Protein AF-A0A8T6GAG7-F1 (afdb_monomer)

Secondary structure (DSSP, 8-state):
-----EEEEEEEEEEEEEEEETTTTEEEEEESSSS-EEEE--HHHHHHHHHHHHHHGGG--EEEEEEEEEETTEEEEEEEEEEEEEPPTT-HHHHHHHHTT--TTTTS-TTGGGTSSS-S-PPPPHHHHHHHHHHHHHHS-TTSPPPEEEE-TTS-EEEEEEETTEEEEEEEETTTTEEEEEEEETTT--EEEEEEETT-HHHHHHHHHHHHHHHH---

Nearest PDB structures (foldseek):
  7xdq-assembly1_A  TM=5.798E-01  e=4.963E-01  Marinobacter adhaerens
  6s9u-assembly1_A  TM=2.787E-01  e=8.630E-02  Ilumatobacter coccineus YM16-304
  3ipv-assembly1_C  TM=5.717E-01  e=3.026E+00  Spatholobus parviflorus
  4d69-assembly3_J  TM=5.919E-01  e=4.551E+00  Glycine max
  4xxa-assembly1_A-2  TM=2.360E-01  e=1.503E+00  Vatairea macrocarpa

Structure (mmCIF, N/CA/C/O backbone):
data_AF-A0A8T6GAG7-F1
#
_entry.id   AF-A0A8T6GAG7-F1
#
loop_
_atom_site.group_PDB
_atom_site.id
_atom_site.type_symbol
_atom_site.label_atom_id
_atom_site.label_alt_id
_atom_site.label_comp_id
_atom_site.label_asym_id
_atom_site.label_entity_id
_atom_site.label_seq_id
_atom_site.pdbx_PDB_ins_code
_atom_site.Cartn_x
_atom_site.Cartn_y
_atom_site.Cartn_z
_atom_site.occupancy
_atom_site.B_iso_or_equiv
_atom_site.auth_seq_id
_atom_site.auth_comp_id
_atom_site.auth_asym_id
_atom_site.auth_atom_id
_atom_site.pdbx_PDB_model_num
ATOM 1 N N . MET A 1 1 ? -29.643 23.446 18.499 1.00 45.22 1 MET A N 1
ATOM 2 C CA . MET A 1 1 ? -28.450 22.583 18.630 1.00 45.22 1 MET A CA 1
ATOM 3 C C . MET A 1 1 ? -28.544 21.508 17.561 1.00 45.22 1 MET A C 1
ATOM 5 O O . MET A 1 1 ? -29.484 20.727 17.613 1.00 45.22 1 MET A O 1
ATOM 9 N N . ALA A 1 2 ? -27.674 21.523 16.550 1.00 47.75 2 ALA A N 1
ATOM 10 C CA . ALA A 1 2 ? -27.651 20.465 15.540 1.00 47.75 2 ALA A CA 1
ATOM 11 C C . ALA A 1 2 ? -27.032 19.204 16.160 1.00 47.75 2 ALA A C 1
ATOM 13 O O . ALA A 1 2 ? -25.972 19.281 16.779 1.00 47.75 2 ALA A O 1
ATOM 14 N N . ALA A 1 3 ? -27.709 18.062 16.050 1.00 54.81 3 ALA A N 1
ATOM 15 C CA . ALA A 1 3 ? -27.181 16.793 16.526 1.00 54.81 3 ALA A CA 1
ATOM 16 C C . ALA A 1 3 ? -25.976 16.392 15.666 1.00 54.81 3 ALA A C 1
ATOM 18 O O . ALA A 1 3 ? -26.103 16.190 14.457 1.00 54.81 3 ALA A O 1
ATOM 19 N N . THR A 1 4 ? -24.803 16.272 16.284 1.00 68.44 4 THR A N 1
ATOM 20 C CA . THR A 1 4 ? -23.609 15.766 15.610 1.00 68.44 4 THR A CA 1
ATOM 21 C C . THR A 1 4 ? -23.848 14.314 15.198 1.00 68.44 4 THR A C 1
ATOM 23 O O . THR A 1 4 ? -23.902 13.419 16.043 1.00 68.44 4 THR A O 1
ATOM 26 N N . THR A 1 5 ? -24.047 14.084 13.901 1.00 87.50 5 THR A N 1
ATOM 27 C CA . THR A 1 5 ? -24.414 12.766 13.375 1.00 87.50 5 THR A CA 1
ATOM 28 C C . THR A 1 5 ? -23.174 11.890 13.268 1.00 87.50 5 THR A C 1
ATOM 30 O O . THR A 1 5 ? -22.205 12.247 12.599 1.00 87.50 5 THR A O 1
ATOM 33 N N . ARG A 1 6 ? -23.209 10.731 13.930 1.00 93.88 6 ARG A N 1
ATOM 34 C CA . ARG A 1 6 ? -22.200 9.683 13.764 1.00 93.88 6 ARG A CA 1
ATOM 35 C C . ARG A 1 6 ? -22.601 8.752 12.631 1.00 93.88 6 ARG A C 1
ATOM 37 O O . ARG A 1 6 ? -23.769 8.382 12.526 1.00 93.88 6 ARG A O 1
ATOM 44 N N . THR A 1 7 ? -21.633 8.329 11.828 1.00 95.12 7 THR A N 1
ATOM 45 C CA . THR A 1 7 ? -21.851 7.346 10.755 1.00 95.12 7 THR A CA 1
ATOM 46 C C . THR A 1 7 ? -21.034 6.084 11.005 1.00 95.12 7 THR A C 1
ATOM 48 O O . THR A 1 7 ? -19.989 6.135 11.647 1.00 95.12 7 THR A O 1
ATOM 51 N N . LYS A 1 8 ? -21.530 4.934 10.536 1.00 96.25 8 LYS A N 1
ATOM 52 C CA . LYS A 1 8 ? -20.849 3.638 10.656 1.00 96.25 8 LYS A CA 1
ATOM 53 C C . LYS A 1 8 ? -20.425 3.172 9.273 1.00 96.25 8 LYS A C 1
ATOM 55 O O . LYS A 1 8 ? -21.267 3.114 8.378 1.00 96.25 8 LYS A O 1
ATOM 60 N N . LYS A 1 9 ? -19.145 2.850 9.096 1.00 96.06 9 LYS A N 1
ATOM 61 C CA . LYS A 1 9 ? -18.582 2.420 7.807 1.00 96.06 9 LYS A CA 1
ATOM 62 C C . LYS A 1 9 ? -17.597 1.275 8.014 1.00 96.06 9 LYS A C 1
ATOM 64 O O . LYS A 1 9 ? -16.970 1.182 9.068 1.00 96.06 9 LYS A O 1
ATOM 69 N N . ARG A 1 10 ? -17.466 0.405 7.009 1.00 95.75 10 ARG A N 1
ATOM 70 C CA . ARG A 1 10 ? -16.385 -0.587 6.984 1.00 95.75 10 ARG A CA 1
ATOM 71 C C . ARG A 1 10 ? -15.051 0.129 6.799 1.00 95.75 10 ARG A C 1
ATOM 73 O O . ARG A 1 10 ? -14.974 1.063 6.007 1.00 95.75 10 ARG A O 1
ATOM 80 N N . VAL A 1 11 ? -14.032 -0.317 7.520 1.00 94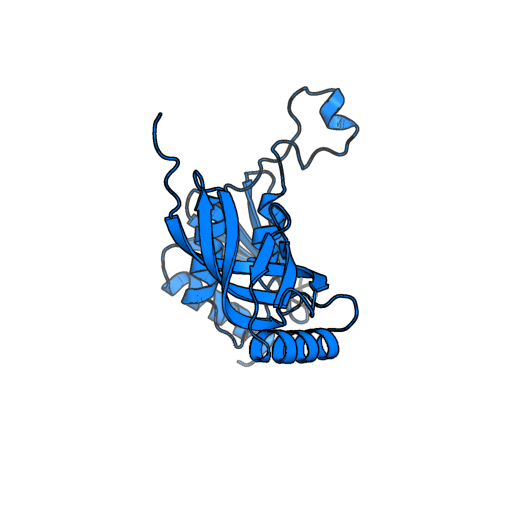.81 11 VAL A N 1
ATOM 81 C CA . VAL A 1 11 ? -12.687 0.257 7.474 1.00 94.81 11 VAL A CA 1
ATOM 82 C C . VAL A 1 11 ? -11.638 -0.844 7.583 1.00 94.81 11 VAL A C 1
ATOM 84 O O . VAL A 1 11 ? -11.852 -1.863 8.247 1.00 94.81 11 VAL A O 1
ATOM 87 N N . ASN A 1 12 ? -10.513 -0.615 6.915 1.00 94.81 12 ASN A N 1
ATOM 88 C CA . ASN A 1 12 ? -9.307 -1.422 6.993 1.00 94.81 12 ASN A CA 1
ATOM 89 C C . ASN A 1 12 ? -8.209 -0.531 7.576 1.00 94.81 12 ASN A C 1
ATOM 91 O O . ASN A 1 12 ? -7.844 0.455 6.943 1.00 94.81 12 ASN A O 1
ATOM 95 N N . LEU A 1 13 ? -7.707 -0.857 8.764 1.00 95.62 13 LEU A N 1
ATOM 96 C CA . LEU A 1 13 ? -6.617 -0.121 9.399 1.00 95.62 13 LEU A CA 1
ATOM 97 C C . LEU A 1 13 ? -5.351 -0.964 9.397 1.00 95.62 13 LEU A C 1
ATOM 99 O O . LEU A 1 13 ? -5.383 -2.132 9.784 1.00 95.62 13 LEU A O 1
ATOM 103 N N . ARG A 1 14 ? -4.241 -0.356 8.987 1.00 96.56 14 ARG A N 1
ATOM 104 C CA . ARG A 1 14 ? -2.908 -0.955 9.048 1.00 96.56 14 ARG A CA 1
ATOM 105 C C . ARG A 1 14 ? -2.095 -0.218 10.089 1.00 96.56 14 ARG A C 1
ATOM 107 O O . ARG A 1 14 ? -2.071 1.008 10.063 1.00 96.56 14 ARG A O 1
ATOM 114 N N . GLY A 1 15 ? -1.453 -0.938 10.998 1.00 96.00 15 GLY A N 1
ATOM 115 C CA . GLY A 1 15 ? -0.780 -0.295 12.122 1.00 96.00 15 GLY A CA 1
ATOM 116 C C . GLY A 1 15 ? -0.134 -1.258 13.100 1.00 96.00 15 GLY A C 1
ATOM 117 O O . GLY A 1 15 ? -0.099 -2.467 12.871 1.00 96.00 15 GLY A O 1
ATOM 118 N N . SER A 1 16 ? 0.364 -0.705 14.198 1.00 96.00 16 SER A N 1
ATOM 119 C CA . SER A 1 16 ? 0.890 -1.452 15.341 1.00 96.00 16 SER A CA 1
ATOM 120 C C . SER A 1 16 ? -0.021 -1.280 16.550 1.00 96.00 16 SER A C 1
ATOM 122 O O . SER A 1 16 ? -0.710 -0.270 16.691 1.00 96.00 16 SER A O 1
ATOM 124 N N . VAL A 1 17 ? -0.033 -2.273 17.435 1.00 95.75 17 VAL A N 1
ATOM 125 C CA . VAL A 1 17 ? -0.744 -2.160 18.712 1.00 95.75 17 VAL A CA 1
ATOM 126 C C . VAL A 1 17 ? 0.164 -1.479 19.723 1.00 95.75 17 VAL A C 1
ATOM 128 O O . VAL A 1 17 ? 1.278 -1.942 19.954 1.00 95.75 17 VAL A O 1
ATOM 131 N N . SER A 1 18 ? -0.312 -0.383 20.305 1.00 93.69 18 SER A N 1
ATOM 132 C CA . SER A 1 18 ? 0.398 0.394 21.327 1.00 93.69 18 SER A CA 1
ATOM 133 C C . SER A 1 18 ? 0.023 -0.044 22.745 1.00 93.69 18 SER A C 1
ATOM 135 O O . SER A 1 18 ? 0.876 -0.061 23.629 1.00 93.69 18 SER A O 1
ATOM 137 N N . GLU A 1 19 ? -1.230 -0.459 22.963 1.00 94.75 19 GLU A N 1
ATOM 138 C CA . GLU A 1 19 ? -1.736 -0.870 24.277 1.00 94.75 19 GLU A CA 1
ATOM 139 C C . GLU A 1 19 ? -2.850 -1.925 24.166 1.00 94.75 19 GLU A C 1
ATOM 141 O O . GLU A 1 19 ? -3.675 -1.878 23.255 1.00 94.75 19 GLU A O 1
ATOM 146 N N . ILE A 1 20 ? -2.919 -2.861 25.124 1.00 94.88 20 ILE A N 1
ATOM 147 C CA . ILE A 1 20 ? -4.026 -3.822 25.271 1.00 94.88 20 ILE A CA 1
ATOM 148 C C . ILE A 1 20 ? -4.621 -3.704 26.677 1.00 94.88 20 ILE A C 1
ATOM 150 O O . ILE A 1 20 ? -3.959 -4.024 27.664 1.00 94.88 20 ILE A O 1
ATOM 154 N N . ASP A 1 21 ? -5.907 -3.360 26.762 1.00 93.25 21 ASP A N 1
ATOM 155 C CA . ASP A 1 21 ? -6.681 -3.350 28.004 1.00 93.25 21 ASP A CA 1
ATOM 156 C C . ASP A 1 21 ? -7.649 -4.543 28.040 1.00 93.25 21 ASP A C 1
ATOM 158 O O . ASP A 1 21 ? -8.748 -4.536 27.472 1.00 93.25 21 ASP A O 1
ATOM 162 N N . LYS A 1 22 ? -7.238 -5.594 28.757 1.00 87.19 22 LYS A N 1
ATOM 163 C CA . LYS A 1 22 ? -8.045 -6.808 28.944 1.00 87.19 22 LYS A CA 1
ATOM 164 C C . LYS A 1 22 ? -9.290 -6.566 29.799 1.00 87.19 22 LYS A C 1
ATOM 166 O O . LYS A 1 22 ? -10.281 -7.266 29.608 1.00 87.19 22 LYS A O 1
ATOM 171 N N . ASN A 1 23 ? -9.258 -5.598 30.716 1.00 88.56 23 ASN A N 1
ATOM 172 C CA . ASN A 1 23 ? -10.390 -5.305 31.596 1.00 88.56 23 ASN A CA 1
ATOM 173 C C . ASN A 1 23 ? -11.488 -4.578 30.820 1.00 88.56 23 ASN A C 1
ATOM 175 O O . ASN A 1 23 ? -12.658 -4.942 30.914 1.00 88.56 23 ASN A O 1
ATOM 179 N N . ALA A 1 24 ? -11.104 -3.598 30.001 1.00 88.81 24 ALA A N 1
ATOM 180 C CA . ALA A 1 24 ? -12.034 -2.881 29.139 1.00 88.81 24 ALA A CA 1
ATOM 181 C C . ALA A 1 24 ? -12.377 -3.627 27.838 1.00 88.81 24 ALA A C 1
ATOM 183 O O . ALA A 1 24 ? -13.188 -3.130 27.058 1.00 88.81 24 ALA A O 1
ATOM 184 N N . SER A 1 25 ? -11.789 -4.809 27.601 1.00 92.19 25 SER A N 1
ATOM 185 C CA . SER A 1 25 ? -11.957 -5.586 26.365 1.00 92.19 25 SER A CA 1
ATOM 186 C C . SER A 1 25 ? -11.683 -4.734 25.117 1.00 92.19 25 SER A C 1
ATOM 188 O O . SER A 1 25 ? -12.493 -4.634 24.194 1.00 92.19 25 SER A O 1
ATOM 190 N N . SER A 1 26 ? -10.539 -4.050 25.117 1.00 95.62 26 SER A N 1
ATOM 191 C CA . SER A 1 26 ? -10.141 -3.154 24.032 1.00 95.62 26 SER A CA 1
ATOM 192 C C . SER A 1 26 ? -8.631 -3.108 23.849 1.00 95.62 26 SER A C 1
ATOM 194 O O . SER A 1 26 ? -7.876 -3.479 24.742 1.00 95.62 26 SER A O 1
ATOM 196 N N . PHE A 1 27 ? -8.186 -2.613 22.703 1.00 96.88 27 PHE A N 1
ATOM 197 C CA . PHE A 1 27 ? -6.783 -2.286 22.458 1.00 96.88 27 PHE A CA 1
ATOM 198 C C . PHE A 1 27 ? -6.674 -0.966 21.693 1.00 96.88 27 PHE A C 1
ATOM 200 O O . PHE A 1 27 ? -7.650 -0.519 21.087 1.00 96.88 27 PHE A O 1
ATOM 207 N N . GLN A 1 28 ? -5.502 -0.347 21.748 1.00 97.06 28 GLN A N 1
ATOM 208 C CA . GLN A 1 28 ? -5.160 0.834 20.969 1.00 97.06 28 GLN A CA 1
ATOM 209 C C . GLN A 1 28 ? -4.368 0.407 19.739 1.00 97.06 28 GLN A C 1
ATOM 211 O O . GLN A 1 28 ? -3.400 -0.353 19.834 1.00 97.06 28 GLN A O 1
ATOM 216 N N . LEU A 1 29 ? -4.816 0.861 18.574 1.00 96.44 29 LEU A N 1
ATOM 217 C CA . LEU A 1 29 ? -4.118 0.673 17.314 1.00 96.44 29 LEU A CA 1
ATOM 218 C C . LEU A 1 29 ? -3.563 2.025 16.890 1.00 96.44 29 LEU A C 1
ATOM 220 O O . LEU A 1 29 ? -4.344 2.945 16.672 1.00 96.44 29 LEU A O 1
ATOM 224 N N . GLN A 1 30 ? -2.249 2.119 16.716 1.00 96.75 30 GLN A N 1
ATOM 225 C CA . GLN A 1 30 ? -1.607 3.242 16.048 1.00 96.75 30 GLN A CA 1
ATOM 226 C C . GLN A 1 30 ? -1.570 2.939 14.545 1.00 96.75 30 GLN A C 1
ATOM 228 O O . GLN A 1 30 ? -0.782 2.080 14.123 1.00 96.75 30 GLN A O 1
ATOM 233 N N . PRO A 1 31 ? -2.413 3.581 13.714 1.00 95.25 31 PRO A N 1
ATOM 234 C CA . PRO A 1 31 ? -2.365 3.382 12.277 1.00 95.25 31 PRO A CA 1
ATOM 235 C C . PRO A 1 31 ? -1.054 3.923 11.699 1.00 95.25 31 PRO A C 1
ATOM 237 O O . PRO A 1 31 ? -0.416 4.803 12.279 1.00 95.25 31 PRO A O 1
ATOM 240 N N . ILE A 1 32 ? -0.673 3.424 10.522 1.00 94.88 32 ILE A N 1
ATOM 241 C CA . ILE A 1 32 ? 0.473 3.933 9.750 1.00 94.88 32 ILE A CA 1
ATOM 242 C C . ILE A 1 32 ? 0.271 5.411 9.378 1.00 94.88 32 ILE A C 1
ATOM 244 O O . ILE A 1 32 ? 1.234 6.175 9.318 1.00 94.88 32 ILE A O 1
ATOM 248 N N . HIS A 1 33 ? -0.980 5.810 9.148 1.00 92.31 33 HIS A N 1
ATOM 249 C CA . HIS A 1 33 ? -1.381 7.189 8.913 1.00 92.31 33 HIS A CA 1
ATOM 250 C C . HIS A 1 33 ? -2.656 7.517 9.688 1.00 92.31 33 HIS A C 1
ATOM 252 O O . HIS A 1 33 ? -3.637 6.772 9.622 1.00 92.31 33 HIS A O 1
ATOM 258 N N . GLY A 1 34 ? -2.637 8.658 10.371 1.00 90.31 34 GLY A N 1
ATOM 259 C CA . GLY A 1 34 ? -3.729 9.140 11.209 1.00 90.31 34 GLY A CA 1
ATOM 260 C C . GLY A 1 34 ? -3.498 8.907 12.701 1.00 90.31 34 GLY A C 1
ATOM 261 O O . GLY A 1 34 ? -2.463 8.390 13.130 1.00 90.31 34 GLY A O 1
ATOM 262 N N . ASP A 1 35 ? -4.484 9.332 13.482 1.00 92.31 35 ASP A N 1
ATOM 263 C CA . ASP A 1 35 ? -4.434 9.288 14.939 1.00 92.31 35 ASP A CA 1
ATOM 264 C C . ASP A 1 35 ? -4.635 7.872 15.488 1.00 92.31 35 ASP A C 1
ATOM 266 O O . ASP A 1 35 ? -5.193 6.995 14.824 1.00 92.31 35 ASP A O 1
ATOM 270 N N . GLU A 1 36 ? -4.186 7.656 16.725 1.00 95.94 36 GLU A N 1
ATOM 271 C CA . GLU A 1 36 ? -4.423 6.414 17.458 1.00 95.94 36 GLU A CA 1
ATOM 272 C C . GLU A 1 36 ? -5.927 6.141 17.608 1.00 95.94 36 GLU A C 1
ATOM 274 O O . GLU A 1 36 ? -6.717 7.019 17.964 1.00 95.94 36 GLU A O 1
ATOM 279 N N . VAL A 1 37 ? -6.326 4.896 17.345 1.00 95.94 37 VAL A N 1
ATOM 280 C CA . VAL A 1 37 ? -7.727 4.479 17.336 1.00 95.94 37 VAL A CA 1
ATOM 281 C C . VAL A 1 37 ? -7.962 3.415 18.393 1.00 95.94 37 VAL A C 1
ATOM 283 O O . VAL A 1 37 ? -7.365 2.334 18.366 1.00 95.94 37 VAL A O 1
ATOM 286 N N . ARG A 1 38 ? -8.948 3.666 19.257 1.00 96.81 38 ARG A N 1
ATOM 287 C CA . ARG A 1 38 ? -9.451 2.647 20.177 1.00 96.81 38 ARG A CA 1
ATOM 288 C C . ARG A 1 38 ? -10.245 1.588 19.425 1.00 96.81 38 ARG A C 1
ATOM 290 O O . ARG A 1 38 ? -11.194 1.894 18.701 1.00 96.81 38 ARG A O 1
ATOM 297 N N . VAL A 1 39 ? -9.923 0.325 19.671 1.00 97.00 39 VAL A N 1
ATOM 298 C CA . VAL A 1 39 ? -10.601 -0.830 19.085 1.00 97.00 39 VAL A CA 1
ATOM 299 C C . VAL A 1 39 ? -11.329 -1.605 20.177 1.00 97.00 39 VAL A C 1
ATOM 301 O O . VAL A 1 39 ? -10.710 -2.144 21.095 1.00 97.00 39 VAL A O 1
ATOM 304 N N . SER A 1 40 ? -12.657 -1.673 20.079 1.00 94.38 40 SER A N 1
ATOM 305 C CA . SER A 1 40 ? -13.464 -2.560 20.925 1.00 94.38 40 SER A CA 1
ATOM 306 C C . SER A 1 40 ? -13.306 -4.000 20.441 1.00 94.38 40 SER A C 1
ATOM 308 O O . SER A 1 40 ? -13.507 -4.281 19.258 1.00 94.38 40 SER A O 1
ATOM 310 N N . ALA A 1 41 ? -12.951 -4.916 21.341 1.00 92.88 41 ALA A N 1
ATOM 311 C CA . ALA A 1 41 ? -12.572 -6.277 20.986 1.00 92.88 41 ALA A CA 1
ATOM 312 C C . ALA A 1 41 ? -13.275 -7.301 21.879 1.00 92.88 41 ALA A C 1
ATOM 314 O O . ALA A 1 41 ? -13.267 -7.206 23.101 1.00 92.88 41 ALA A O 1
ATOM 315 N N . SER A 1 42 ? -13.863 -8.333 21.274 1.00 93.12 42 SER A N 1
ATOM 316 C CA . SER A 1 42 ? -14.321 -9.489 22.044 1.00 93.12 42 SER A CA 1
ATOM 317 C C . SER A 1 42 ? -13.121 -10.280 22.576 1.00 93.12 42 SER A C 1
ATOM 319 O O . SER A 1 42 ? -12.003 -10.150 22.075 1.00 93.12 42 SER A O 1
ATOM 321 N N . LYS A 1 43 ? -13.353 -11.172 23.545 1.00 91.50 43 LYS A N 1
ATOM 322 C CA . LYS A 1 43 ? -12.306 -12.081 24.030 1.00 91.50 43 LYS A CA 1
ATOM 323 C C . LYS A 1 43 ? -11.637 -12.860 22.888 1.00 91.50 43 LYS A C 1
ATOM 325 O O . LYS A 1 43 ? -10.418 -12.917 22.841 1.00 91.50 43 LYS A O 1
ATOM 330 N N . GLY A 1 44 ? -12.420 -13.380 21.939 1.00 93.56 44 GLY A N 1
ATOM 331 C CA . GLY A 1 44 ? -11.877 -14.105 20.785 1.00 93.56 44 GLY A CA 1
ATOM 332 C C . GLY A 1 44 ? -10.995 -13.232 19.886 1.00 93.56 44 GLY A C 1
ATOM 333 O O . GLY A 1 44 ? -9.970 -13.696 19.403 1.00 93.56 44 GLY A O 1
ATOM 334 N N . VAL A 1 45 ? -11.342 -11.952 19.719 1.00 95.31 45 VAL A N 1
ATOM 335 C CA . VAL A 1 45 ? -10.507 -10.988 18.983 1.00 95.31 45 VAL A CA 1
ATOM 336 C C . VAL A 1 45 ? -9.202 -10.704 19.729 1.00 95.31 45 VAL A C 1
ATOM 338 O O . VAL A 1 45 ? -8.153 -10.621 19.100 1.00 95.31 45 VAL A O 1
ATOM 341 N N . LEU A 1 46 ? -9.238 -10.582 21.059 1.00 95.00 46 LEU A N 1
ATOM 342 C CA . LEU A 1 46 ? -8.025 -10.402 21.863 1.00 95.00 46 LEU A CA 1
ATOM 343 C C . LEU A 1 46 ? -7.128 -11.647 21.845 1.00 95.00 46 LEU A C 1
ATOM 345 O O . LEU A 1 46 ? -5.906 -11.515 21.807 1.00 95.00 46 LEU A O 1
ATOM 349 N N . ASP A 1 47 ? -7.707 -12.845 21.868 1.00 94.81 47 ASP A N 1
ATOM 350 C CA . ASP A 1 47 ? -6.954 -14.098 21.763 1.00 94.81 47 ASP A CA 1
ATOM 351 C C . ASP A 1 47 ? -6.243 -14.187 20.400 1.00 94.81 47 ASP A C 1
ATOM 353 O O . ASP A 1 47 ? -5.043 -14.466 20.341 1.00 94.81 47 ASP A O 1
ATOM 357 N N . GLU A 1 48 ? -6.949 -13.844 19.320 1.00 95.62 48 GLU A N 1
ATOM 358 C CA . GLU A 1 48 ? -6.389 -13.770 17.969 1.00 95.62 48 GLU A CA 1
ATOM 359 C C . GLU A 1 48 ? -5.302 -12.694 17.843 1.00 95.62 48 GLU A C 1
ATOM 361 O O . GLU A 1 48 ? -4.233 -12.952 17.289 1.00 95.62 48 GLU A O 1
ATOM 366 N N . LEU A 1 49 ? -5.522 -11.510 18.421 1.00 95.88 49 LEU A N 1
ATOM 367 C CA . LEU A 1 49 ? -4.523 -10.445 18.465 1.00 95.88 49 LEU A CA 1
ATOM 368 C C . LEU A 1 49 ? -3.229 -10.921 19.138 1.00 95.88 49 LEU A C 1
ATOM 370 O O . LEU A 1 49 ? -2.145 -10.710 18.604 1.00 95.88 49 LEU A O 1
ATOM 374 N N . ASN A 1 50 ? -3.327 -11.589 20.291 1.00 94.56 50 ASN A N 1
ATOM 375 C CA . ASN A 1 50 ? -2.150 -12.106 20.993 1.00 94.56 50 ASN A CA 1
ATOM 376 C C . ASN A 1 50 ? -1.407 -13.166 20.168 1.00 94.56 50 ASN A C 1
ATOM 378 O O . ASN A 1 50 ? -0.175 -13.187 20.174 1.00 94.56 50 ASN A O 1
ATOM 382 N N . ARG A 1 51 ? -2.136 -14.035 19.452 1.00 95.06 51 ARG A N 1
ATOM 383 C CA . ARG A 1 51 ? -1.545 -15.025 18.538 1.00 95.06 51 ARG A CA 1
ATOM 384 C C . ARG A 1 51 ? -0.743 -14.329 17.439 1.00 95.06 51 ARG A C 1
ATOM 386 O O . ARG A 1 51 ? 0.436 -14.616 17.260 1.00 95.06 51 ARG A O 1
ATOM 393 N N . VAL A 1 52 ? -1.377 -13.374 16.770 1.00 94.38 52 VAL A N 1
ATOM 394 C CA . VAL A 1 52 ? -0.807 -12.589 15.675 1.00 94.38 52 VAL A CA 1
ATOM 395 C C . VAL A 1 52 ? 0.421 -11.785 16.131 1.00 94.38 52 VAL A C 1
ATOM 397 O O . VAL A 1 52 ? 1.459 -11.834 15.476 1.00 94.38 52 VAL A O 1
ATOM 400 N N . LEU A 1 53 ? 0.363 -11.104 17.281 1.00 94.44 53 LEU A N 1
ATOM 401 C CA . LEU A 1 53 ? 1.511 -10.365 17.828 1.00 94.44 53 LEU A CA 1
ATOM 402 C C . LEU A 1 53 ? 2.686 -11.289 18.172 1.00 94.44 53 LEU A C 1
ATOM 404 O O . LEU A 1 53 ? 3.836 -10.955 17.896 1.00 94.44 53 LEU A O 1
ATOM 408 N N . LYS A 1 54 ? 2.410 -12.476 18.725 1.00 93.94 54 LYS A N 1
ATOM 409 C CA . LYS A 1 54 ? 3.450 -13.469 19.019 1.00 93.94 54 LYS A CA 1
ATOM 410 C C . LYS A 1 54 ? 4.132 -13.983 17.748 1.00 93.94 54 LYS A C 1
ATOM 412 O O . LYS A 1 54 ? 5.333 -14.231 17.769 1.00 93.94 54 LYS A O 1
ATOM 417 N N . GLU A 1 55 ? 3.377 -14.154 16.667 1.00 93.19 55 GLU A N 1
ATOM 418 C CA . GLU A 1 55 ? 3.908 -14.566 15.363 1.00 93.19 55 GLU A CA 1
ATOM 419 C C . GLU A 1 55 ? 4.746 -13.462 14.700 1.00 93.19 55 GLU A C 1
ATOM 421 O O . GLU A 1 55 ? 5.765 -13.764 14.084 1.00 93.19 55 GLU A O 1
ATOM 426 N N . GLY A 1 56 ? 4.348 -12.193 14.837 1.00 89.31 56 GLY A N 1
ATOM 427 C CA . GLY A 1 56 ? 5.031 -11.059 14.203 1.00 89.31 56 GLY A CA 1
ATOM 428 C C . GLY A 1 56 ? 6.238 -10.497 14.968 1.00 89.31 56 GLY A C 1
ATOM 429 O O . GLY A 1 56 ? 7.051 -9.790 14.373 1.00 89.31 56 GLY A O 1
ATOM 430 N N . GLY A 1 57 ? 6.369 -10.797 16.264 1.00 90.00 57 GLY A N 1
ATOM 431 C CA . GLY A 1 57 ? 7.441 -10.274 17.116 1.00 90.00 57 GLY A CA 1
ATOM 432 C C . GLY A 1 57 ? 7.347 -8.761 17.365 1.00 90.00 57 GLY A C 1
ATOM 433 O O . GLY A 1 57 ? 6.298 -8.147 17.182 1.00 90.00 57 GLY A O 1
ATOM 434 N N . ASP A 1 58 ? 8.461 -8.147 17.770 1.00 82.56 58 ASP A N 1
ATOM 435 C CA . ASP A 1 58 ? 8.495 -6.761 18.278 1.00 82.56 58 ASP A CA 1
ATOM 436 C C . ASP A 1 58 ? 8.109 -5.689 17.242 1.00 82.56 58 ASP A C 1
ATOM 438 O O . ASP A 1 58 ? 7.708 -4.588 17.608 1.00 82.56 58 ASP A O 1
ATOM 442 N N . ASN A 1 59 ? 8.190 -6.009 15.947 1.00 84.88 59 ASN A N 1
ATOM 443 C CA . ASN A 1 59 ? 7.850 -5.101 14.845 1.00 84.88 59 ASN A CA 1
ATOM 444 C C . ASN A 1 59 ? 6.564 -5.517 14.114 1.00 84.88 59 ASN A C 1
ATOM 446 O O . ASN A 1 59 ? 6.365 -5.150 12.951 1.00 84.88 59 ASN A O 1
ATOM 450 N N . ALA A 1 60 ? 5.705 -6.309 14.766 1.00 91.31 60 ALA A N 1
ATOM 451 C CA . ALA A 1 60 ? 4.457 -6.777 14.184 1.00 91.31 60 ALA A CA 1
ATOM 452 C C . ALA A 1 60 ? 3.589 -5.599 13.718 1.00 91.31 60 ALA A C 1
ATOM 454 O O . ALA A 1 60 ? 3.167 -4.748 14.505 1.00 91.31 60 ALA A O 1
ATOM 455 N N . ARG A 1 61 ? 3.275 -5.588 12.421 1.00 94.94 61 ARG A N 1
ATOM 456 C CA . ARG A 1 61 ? 2.240 -4.729 11.847 1.00 94.94 61 ARG A CA 1
ATOM 457 C C . ARG A 1 61 ? 1.046 -5.580 11.463 1.00 94.94 61 ARG A C 1
ATOM 459 O O . ARG A 1 61 ? 1.197 -6.699 10.964 1.00 94.94 61 ARG A O 1
ATOM 466 N N . LEU A 1 62 ? -0.138 -5.045 11.714 1.00 95.88 62 LEU A N 1
ATOM 467 C CA . LEU A 1 62 ? -1.397 -5.758 11.587 1.00 95.88 62 LEU A CA 1
ATOM 468 C C . LEU A 1 62 ? -2.313 -5.054 10.597 1.00 95.88 62 LEU A C 1
ATOM 470 O O . LEU A 1 62 ? -2.281 -3.832 10.476 1.00 95.88 62 LEU A O 1
ATOM 474 N N . LEU A 1 63 ? -3.180 -5.834 9.964 1.00 96.69 63 LEU A N 1
ATOM 475 C CA . LEU A 1 63 ? -4.379 -5.368 9.289 1.00 96.69 63 LEU A CA 1
ATOM 476 C C . LEU A 1 63 ? -5.577 -5.695 10.174 1.00 96.69 63 LEU A C 1
ATOM 478 O O . LEU A 1 63 ? -5.848 -6.863 10.451 1.00 96.69 63 LEU A O 1
ATOM 482 N N . VAL A 1 64 ? -6.310 -4.664 10.582 1.00 97.00 64 VAL A N 1
ATOM 483 C CA . VAL A 1 64 ? -7.563 -4.775 11.329 1.00 97.00 64 VAL A CA 1
ATOM 484 C C . VAL A 1 64 ? -8.707 -4.373 10.406 1.00 97.00 64 VAL A C 1
ATOM 486 O O . VAL A 1 64 ? -8.779 -3.231 9.949 1.00 97.00 64 VAL A O 1
ATOM 489 N N . LYS A 1 65 ? -9.608 -5.313 10.116 1.00 97.06 65 LYS A N 1
ATOM 490 C CA . LYS A 1 65 ? -10.824 -5.069 9.326 1.00 97.06 65 LYS A CA 1
ATOM 491 C C . LYS A 1 65 ? -12.024 -5.016 10.251 1.00 97.06 65 LYS A C 1
ATOM 493 O O . LYS A 1 65 ? -12.145 -5.858 11.140 1.00 97.06 65 LYS A O 1
ATOM 498 N N . GLY A 1 66 ? -12.934 -4.075 10.032 1.00 96.62 66 GLY A N 1
ATOM 499 C CA . GLY A 1 66 ? -14.108 -3.966 10.889 1.00 96.62 66 GLY A CA 1
ATOM 500 C C . GLY A 1 66 ? -15.030 -2.805 10.560 1.00 96.62 66 GLY A C 1
ATOM 501 O O . GLY A 1 66 ? -15.034 -2.290 9.441 1.00 96.62 66 GLY A O 1
ATOM 502 N N . VAL A 1 67 ? -15.819 -2.395 11.555 1.00 97.00 67 VAL A N 1
ATOM 503 C CA . VAL A 1 67 ? -16.761 -1.274 11.457 1.00 97.00 67 VAL A CA 1
ATOM 504 C C . VAL A 1 67 ? -16.298 -0.132 12.355 1.00 97.00 67 VAL A C 1
ATOM 506 O O . VAL A 1 67 ? -16.318 -0.238 13.585 1.00 97.00 67 VAL A O 1
ATOM 509 N N . GLY A 1 68 ? -15.913 0.971 11.717 1.00 96.56 68 GLY A N 1
ATOM 510 C CA . GLY A 1 68 ? -15.533 2.222 12.359 1.00 96.56 68 GLY A CA 1
ATOM 511 C C . GLY A 1 68 ? -16.729 3.145 12.571 1.00 96.56 68 GLY A C 1
ATOM 512 O O . GLY A 1 68 ? -17.679 3.157 11.777 1.00 96.56 68 GLY A O 1
ATOM 513 N N . VAL A 1 69 ? -16.677 3.927 13.645 1.00 96.62 69 VAL A N 1
ATOM 514 C CA . VAL A 1 69 ? -17.631 4.999 13.938 1.00 96.62 69 VAL A CA 1
ATOM 515 C C . VAL A 1 69 ? -16.968 6.335 13.647 1.00 96.62 69 VAL A C 1
ATOM 517 O O . VAL A 1 69 ? -15.927 6.647 14.215 1.00 96.62 69 VAL A O 1
ATOM 520 N N . TYR A 1 70 ? -17.593 7.120 12.776 1.00 94.44 70 TYR A N 1
ATOM 521 C CA . TYR A 1 70 ? -17.043 8.372 12.277 1.00 94.44 70 TYR A CA 1
ATOM 522 C C . TYR A 1 70 ? -17.851 9.578 12.734 1.00 94.44 70 TYR A C 1
ATOM 524 O O . TYR A 1 70 ? -19.090 9.545 12.722 1.00 94.44 70 TYR A O 1
ATOM 532 N N . ARG A 1 71 ? -17.150 10.672 13.026 1.00 92.94 71 ARG A N 1
ATOM 533 C CA . ARG A 1 71 ? -17.709 12.011 13.218 1.00 92.94 71 ARG A CA 1
ATOM 534 C C . ARG A 1 71 ? -17.052 12.956 12.221 1.00 92.94 71 ARG A C 1
ATOM 536 O O . ARG A 1 71 ? -15.842 13.057 12.204 1.00 92.94 71 ARG A O 1
ATOM 543 N N . TYR A 1 72 ? -17.839 13.636 11.387 1.00 88.75 72 TYR A N 1
ATOM 544 C CA . TYR A 1 72 ? -17.307 14.559 10.367 1.00 88.75 72 TYR A CA 1
ATOM 545 C C . TYR A 1 72 ? -16.179 13.950 9.499 1.00 88.75 72 TYR A C 1
ATOM 547 O O . TYR A 1 72 ? -15.241 14.639 9.131 1.00 88.75 72 TYR A O 1
ATOM 555 N N . ASN A 1 73 ? -16.297 12.659 9.155 1.00 85.62 73 ASN A N 1
ATOM 556 C CA . ASN A 1 73 ? -15.294 11.843 8.445 1.00 85.62 73 ASN A CA 1
ATOM 557 C C . ASN A 1 73 ? -14.006 11.505 9.216 1.00 85.62 73 ASN A C 1
ATOM 559 O O . ASN A 1 73 ? -13.175 10.778 8.682 1.00 85.62 73 ASN A O 1
ATOM 563 N N . GLU A 1 74 ? -13.890 11.891 10.481 1.00 89.75 74 GLU A N 1
ATOM 564 C CA . GLU A 1 74 ? -12.825 11.435 11.376 1.00 89.75 74 GLU A CA 1
ATOM 565 C C . GLU A 1 74 ? -13.245 10.140 12.072 1.00 89.75 74 GLU A C 1
ATOM 567 O O . GLU A 1 74 ? -14.380 10.019 12.548 1.00 89.75 74 GLU A O 1
ATOM 572 N N . LEU A 1 75 ? -12.353 9.151 12.100 1.00 93.88 75 LEU A N 1
ATOM 573 C CA . LEU A 1 75 ? -12.592 7.879 12.775 1.00 93.88 75 LEU A CA 1
ATOM 574 C C . LEU A 1 75 ? -12.422 8.063 14.286 1.00 93.88 75 LEU A C 1
ATOM 576 O O . LEU A 1 75 ? -11.318 8.303 14.751 1.00 93.88 75 LEU A O 1
ATOM 580 N N . GLU A 1 76 ? -13.499 7.908 15.061 1.00 93.75 76 GLU A N 1
ATOM 581 C CA . GLU A 1 76 ? -13.421 8.007 16.525 1.00 93.75 76 GLU A CA 1
ATOM 582 C C . GLU A 1 76 ? -12.937 6.695 17.165 1.00 93.75 76 GLU A C 1
ATOM 584 O O . GLU A 1 76 ? -12.146 6.709 18.102 1.00 93.75 76 GLU A O 1
ATOM 589 N N . TYR A 1 77 ? -13.472 5.552 16.720 1.00 95.00 77 TYR A N 1
ATOM 590 C CA . TYR A 1 77 ? -13.129 4.223 17.244 1.00 95.00 77 TYR A CA 1
ATOM 591 C C . TYR A 1 77 ? -13.624 3.104 16.320 1.00 95.00 77 TYR A C 1
ATOM 593 O O . TYR A 1 77 ? -14.569 3.283 15.541 1.00 95.00 77 TYR A O 1
ATOM 601 N N . LEU A 1 78 ? -13.037 1.912 16.460 1.00 96.19 78 LEU A N 1
ATOM 602 C CA . LEU A 1 78 ? -13.608 0.678 15.919 1.00 96.19 78 LEU A CA 1
ATOM 603 C C . LEU A 1 78 ? -14.603 0.082 16.913 1.00 96.19 78 LEU A C 1
ATOM 605 O O . LEU A 1 78 ? -14.253 -0.281 18.038 1.00 96.19 78 LEU A O 1
ATOM 609 N N . MET A 1 79 ? -15.851 -0.053 16.474 1.00 94.88 79 MET A N 1
ATOM 610 C CA . MET A 1 79 ? -16.924 -0.658 17.266 1.00 94.88 79 MET A CA 1
ATOM 611 C C . MET A 1 79 ? -16.933 -2.185 17.141 1.00 94.88 79 MET A C 1
ATOM 613 O O . MET A 1 79 ? -17.363 -2.876 18.059 1.00 94.88 79 MET A O 1
ATOM 617 N N . GLN A 1 80 ? -16.491 -2.707 15.997 1.00 95.12 80 GLN A N 1
ATOM 618 C CA . GLN A 1 80 ? -16.478 -4.134 15.703 1.00 95.12 80 GLN A CA 1
ATOM 619 C C . GLN A 1 80 ? -15.234 -4.482 14.896 1.00 95.12 80 GLN A C 1
ATOM 621 O O . GLN A 1 80 ? -14.881 -3.752 13.970 1.00 95.12 80 GLN A O 1
ATOM 626 N N . VAL A 1 81 ? -14.630 -5.621 15.224 1.00 97.19 81 VAL A N 1
ATOM 627 C CA . VAL A 1 81 ? -13.537 -6.237 14.472 1.00 97.19 81 VAL A CA 1
ATOM 628 C C . VAL A 1 81 ? -14.071 -7.487 13.783 1.00 97.19 81 VAL A C 1
ATOM 630 O O . VAL A 1 81 ? -14.623 -8.368 14.439 1.00 97.19 81 VAL A O 1
ATOM 633 N N . ASP A 1 82 ? -13.892 -7.548 12.470 1.00 95.81 82 ASP A N 1
ATOM 634 C CA . ASP A 1 82 ? -14.241 -8.697 11.636 1.00 95.81 82 ASP A CA 1
ATOM 635 C C . ASP A 1 82 ? -13.037 -9.632 11.449 1.00 95.81 82 ASP A C 1
ATOM 637 O O . ASP A 1 82 ? -13.203 -10.849 11.414 1.00 95.81 82 ASP A O 1
ATOM 641 N N . ALA A 1 83 ? -11.828 -9.074 11.319 1.00 95.56 83 ALA A N 1
ATOM 642 C CA . ALA A 1 83 ? -10.599 -9.844 11.141 1.00 95.56 83 ALA A CA 1
ATOM 643 C C . ALA A 1 83 ? -9.363 -9.070 11.617 1.00 95.56 83 ALA A C 1
ATOM 645 O O . ALA A 1 83 ? -9.303 -7.844 11.485 1.00 95.56 83 ALA A O 1
ATOM 646 N N . ILE A 1 84 ? -8.367 -9.811 12.108 1.00 96.38 84 ILE A N 1
ATOM 647 C CA . ILE A 1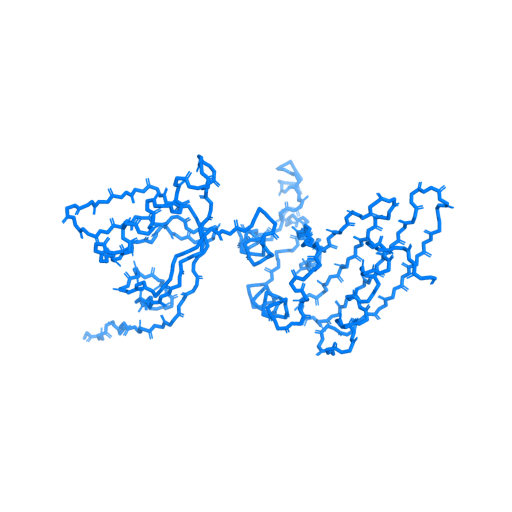 84 ? -7.010 -9.335 12.395 1.00 96.38 84 ILE A CA 1
ATOM 648 C C . ILE A 1 84 ? -6.036 -10.277 11.688 1.00 96.38 84 ILE A C 1
ATOM 650 O O . ILE A 1 84 ? -6.203 -11.491 11.750 1.00 96.38 84 ILE A O 1
ATOM 654 N N . SER A 1 85 ? -5.025 -9.734 11.017 1.00 95.62 85 SER A N 1
ATOM 655 C CA . SER A 1 85 ? -3.955 -10.530 10.410 1.00 95.62 85 SER A CA 1
ATOM 656 C C . SER A 1 85 ? -2.629 -9.780 10.430 1.00 95.62 85 SER A C 1
ATOM 658 O O . SER A 1 85 ? -2.621 -8.551 10.411 1.00 95.62 85 SER A O 1
ATOM 660 N N . LEU A 1 86 ? -1.505 -10.503 10.409 1.00 95.31 86 LEU A N 1
ATOM 661 C CA . LEU A 1 86 ? -0.207 -9.899 10.094 1.00 95.31 86 LEU A CA 1
ATOM 662 C C . LEU A 1 86 ? -0.224 -9.340 8.669 1.00 95.31 86 LEU A C 1
ATOM 664 O O . LEU A 1 86 ? -0.831 -9.937 7.776 1.00 95.31 86 LEU A O 1
ATOM 668 N N . ILE A 1 87 ? 0.454 -8.214 8.456 1.00 93.31 87 ILE A N 1
ATOM 669 C CA . ILE A 1 87 ? 0.768 -7.733 7.106 1.00 93.31 87 ILE A CA 1
ATOM 670 C C . ILE A 1 87 ? 2.198 -8.108 6.734 1.00 93.31 87 ILE A C 1
ATOM 672 O O . ILE A 1 87 ? 3.087 -8.153 7.586 1.00 93.31 87 ILE A O 1
ATOM 676 N N . ALA A 1 88 ? 2.422 -8.371 5.448 1.00 89.69 88 ALA A N 1
ATOM 677 C CA . ALA A 1 88 ? 3.763 -8.604 4.934 1.00 89.69 88 ALA A CA 1
ATOM 678 C C . ALA A 1 88 ? 4.624 -7.331 5.085 1.00 89.69 88 ALA A C 1
ATOM 680 O O . ALA A 1 88 ? 4.092 -6.223 4.977 1.00 89.69 88 ALA A O 1
ATOM 681 N N . PRO A 1 89 ? 5.955 -7.451 5.261 1.00 87.44 89 PRO A N 1
ATOM 682 C CA . PRO A 1 89 ? 6.842 -6.289 5.365 1.00 87.44 89 PRO A CA 1
ATOM 683 C C . PRO A 1 89 ? 6.749 -5.307 4.188 1.00 87.44 89 PRO A C 1
ATOM 685 O O . PRO A 1 89 ? 6.947 -4.111 4.379 1.00 87.44 89 PRO A O 1
ATOM 688 N N . LEU A 1 90 ? 6.433 -5.810 2.990 1.00 92.94 90 LEU A N 1
ATOM 689 C CA . LEU A 1 90 ? 6.245 -5.025 1.767 1.00 92.94 90 LEU A CA 1
ATOM 690 C C . LEU A 1 90 ? 4.769 -4.924 1.345 1.00 92.94 90 LEU A C 1
ATOM 692 O O . LEU A 1 90 ? 4.492 -4.705 0.170 1.00 92.94 90 LEU A O 1
ATOM 696 N N . ASP A 1 91 ? 3.810 -5.084 2.268 1.00 94.50 91 ASP A N 1
ATOM 697 C CA . ASP A 1 91 ? 2.386 -4.871 1.965 1.00 94.50 91 ASP A CA 1
ATOM 698 C C . ASP A 1 91 ? 2.189 -3.512 1.288 1.00 94.50 91 ASP A C 1
ATOM 700 O O . ASP A 1 91 ? 2.475 -2.466 1.874 1.00 94.50 91 ASP A O 1
ATOM 704 N N . ILE A 1 92 ? 1.742 -3.523 0.030 1.00 95.38 92 ILE A N 1
ATOM 705 C CA . ILE A 1 92 ? 1.742 -2.299 -0.770 1.00 95.38 92 ILE A CA 1
ATOM 706 C C . ILE A 1 92 ? 0.816 -1.249 -0.193 1.00 95.38 92 ILE A C 1
ATOM 708 O O . ILE A 1 92 ? 1.176 -0.080 -0.121 1.00 95.38 92 ILE A O 1
ATOM 712 N N . ALA A 1 93 ? -0.348 -1.656 0.291 1.00 95.06 93 ALA A N 1
ATOM 713 C CA . ALA A 1 93 ? -1.283 -0.701 0.837 1.00 95.06 93 ALA A CA 1
ATOM 714 C C . ALA A 1 93 ? -0.766 -0.078 2.151 1.00 95.06 93 ALA A C 1
ATOM 716 O O . ALA A 1 93 ? -1.010 1.099 2.382 1.00 95.06 93 ALA A O 1
ATOM 717 N N . ALA A 1 94 ? 0.022 -0.797 2.959 1.00 95.94 94 ALA A N 1
ATOM 718 C CA . ALA A 1 94 ? 0.759 -0.211 4.081 1.00 95.94 94 ALA A CA 1
ATOM 719 C C . ALA A 1 94 ? 1.831 0.794 3.642 1.00 95.94 94 ALA A C 1
ATOM 721 O O . ALA A 1 94 ? 2.003 1.822 4.296 1.00 95.94 94 ALA A O 1
ATOM 722 N N . GLN A 1 95 ? 2.560 0.505 2.560 1.00 97.62 95 GLN A N 1
ATOM 723 C CA . GLN A 1 95 ? 3.551 1.438 2.020 1.00 97.62 95 GLN A CA 1
ATOM 724 C C . GLN A 1 95 ? 2.872 2.714 1.501 1.00 97.62 95 GLN A C 1
ATOM 726 O O . GLN A 1 95 ? 3.299 3.809 1.852 1.00 97.62 95 GLN A O 1
ATOM 731 N N . LEU A 1 96 ? 1.763 2.586 0.767 1.00 97.75 96 LEU A N 1
ATOM 732 C CA . LEU A 1 96 ? 0.970 3.721 0.282 1.00 97.75 96 LEU A CA 1
ATOM 733 C C . LEU A 1 96 ? 0.329 4.518 1.428 1.00 97.75 96 LEU A C 1
ATOM 735 O O . LEU A 1 96 ? 0.326 5.745 1.383 1.00 97.75 96 LEU A O 1
ATOM 739 N N . ASP A 1 97 ? -0.147 3.855 2.488 1.00 96.50 97 ASP A N 1
ATOM 740 C CA . ASP A 1 97 ? -0.637 4.542 3.688 1.00 96.50 97 ASP A CA 1
ATOM 741 C C . ASP A 1 97 ? 0.466 5.392 4.333 1.00 96.50 97 ASP A C 1
ATOM 743 O O . ASP A 1 97 ? 0.193 6.502 4.781 1.00 96.50 97 ASP A O 1
ATOM 747 N N . ALA A 1 98 ? 1.722 4.933 4.328 1.00 96.44 98 ALA A N 1
ATOM 748 C CA . ALA A 1 98 ? 2.836 5.719 4.856 1.00 96.44 98 ALA A CA 1
ATOM 749 C C . ALA A 1 98 ? 3.088 7.003 4.047 1.00 96.44 98 ALA A C 1
ATOM 751 O O . ALA A 1 98 ? 3.425 8.030 4.642 1.00 96.44 98 ALA A O 1
ATOM 752 N N . LEU A 1 99 ? 2.877 6.971 2.725 1.00 97.12 99 LEU A N 1
ATOM 753 C CA . LEU A 1 99 ? 3.056 8.137 1.849 1.00 97.12 99 LEU A CA 1
ATOM 754 C C . LEU A 1 99 ? 2.058 9.265 2.145 1.00 97.12 99 LEU A C 1
ATOM 756 O O . LEU A 1 99 ? 2.372 10.426 1.905 1.00 97.12 99 LEU A O 1
ATOM 760 N N . ARG A 1 100 ? 0.904 8.962 2.752 1.00 95.69 100 ARG A N 1
ATOM 761 C CA . ARG A 1 100 ? -0.092 9.970 3.174 1.00 95.69 100 ARG A CA 1
ATOM 762 C C . ARG A 1 100 ? 0.420 10.926 4.252 1.00 95.69 100 ARG A C 1
ATOM 764 O O . ARG A 1 100 ? -0.178 11.966 4.499 1.00 95.69 100 ARG A O 1
ATOM 771 N N . ASN A 1 101 ? 1.503 10.567 4.942 1.00 94.38 101 ASN A N 1
ATOM 772 C CA . ASN A 1 101 ? 2.119 11.440 5.940 1.00 94.38 101 ASN A CA 1
ATOM 773 C C . ASN A 1 101 ? 2.999 12.532 5.313 1.00 94.38 101 ASN A C 1
ATOM 775 O O . ASN A 1 101 ? 3.442 13.436 6.027 1.00 94.38 101 ASN A O 1
ATOM 779 N N . LEU A 1 102 ? 3.280 12.446 4.009 1.00 93.19 102 LEU A N 1
ATOM 780 C CA . LEU A 1 102 ? 4.048 13.459 3.300 1.00 93.19 102 LEU A CA 1
ATOM 781 C C . LEU A 1 102 ? 3.247 14.753 3.186 1.00 93.19 102 LEU A C 1
ATOM 783 O O . LEU A 1 102 ? 2.021 14.767 3.103 1.00 93.19 102 LEU A O 1
ATOM 787 N N . LYS A 1 103 ? 3.979 15.859 3.177 1.00 90.94 103 LYS A N 1
ATOM 788 C CA . LYS A 1 103 ? 3.454 17.195 2.913 1.00 90.94 103 LYS A CA 1
ATOM 789 C C . LYS A 1 103 ? 4.192 17.754 1.708 1.00 90.94 103 LYS A C 1
ATOM 791 O O . LYS A 1 103 ? 5.318 17.337 1.444 1.00 90.94 103 LYS A O 1
ATOM 796 N N . ASP A 1 104 ? 3.580 18.694 1.000 1.00 90.06 104 ASP A N 1
ATOM 797 C CA . ASP A 1 104 ? 4.281 19.418 -0.060 1.00 90.06 104 ASP A CA 1
ATOM 798 C C . ASP A 1 104 ? 5.582 20.032 0.486 1.00 90.06 104 ASP A C 1
ATOM 800 O O . ASP A 1 104 ? 5.630 20.529 1.616 1.00 90.06 104 ASP A O 1
ATOM 804 N N . GLY A 1 105 ? 6.644 19.949 -0.312 1.00 87.44 105 GLY A N 1
ATOM 805 C CA . GLY A 1 105 ? 8.006 20.306 0.070 1.00 87.44 105 GLY A CA 1
ATOM 806 C C . GLY A 1 105 ? 8.808 19.188 0.745 1.00 87.44 105 GLY A C 1
ATOM 807 O O . GLY A 1 105 ? 9.841 19.477 1.347 1.00 87.44 105 GLY A O 1
ATOM 808 N N . TRP A 1 106 ? 8.355 17.929 0.698 1.00 87.88 106 TRP A N 1
ATOM 809 C CA . TRP A 1 106 ? 9.011 16.812 1.396 1.00 87.88 106 TRP A CA 1
ATOM 810 C C . TRP A 1 106 ? 10.405 16.455 0.859 1.00 87.88 106 TRP A C 1
ATOM 812 O O . TRP A 1 106 ? 11.187 15.850 1.594 1.00 87.88 106 TRP A O 1
ATOM 822 N N . ALA A 1 107 ? 10.708 16.781 -0.402 1.00 82.50 107 ALA A N 1
ATOM 823 C CA . ALA A 1 107 ? 11.953 16.388 -1.063 1.00 82.50 107 ALA A CA 1
ATOM 824 C C . ALA A 1 107 ? 13.109 17.366 -0.793 1.00 82.50 107 ALA A C 1
ATOM 826 O O . ALA A 1 107 ? 14.264 17.059 -1.097 1.00 82.50 107 ALA A O 1
ATOM 827 N N . ASP A 1 108 ? 12.833 18.507 -0.160 1.00 67.81 108 ASP A N 1
ATOM 828 C CA . ASP A 1 108 ? 13.878 19.397 0.321 1.00 67.81 108 ASP A CA 1
ATOM 829 C C . ASP A 1 108 ? 14.442 18.883 1.642 1.00 67.81 108 ASP A C 1
ATOM 831 O O . ASP A 1 108 ? 13.767 18.841 2.674 1.00 67.81 108 ASP A O 1
ATOM 835 N N . GLY A 1 109 ? 15.739 18.570 1.653 1.00 60.53 109 GLY A N 1
ATOM 836 C CA . GLY A 1 109 ? 16.474 18.503 2.911 1.00 60.53 109 GLY A CA 1
ATOM 837 C C . GLY A 1 109 ? 16.219 19.782 3.720 1.00 60.53 109 GLY A C 1
ATOM 838 O O . GLY A 1 109 ? 16.151 20.871 3.153 1.00 60.53 109 GLY A O 1
ATOM 839 N N . VAL A 1 110 ? 16.098 19.658 5.047 1.00 55.03 110 VAL A N 1
ATOM 840 C CA . VAL A 1 110 ? 15.662 20.706 6.006 1.00 55.03 110 VAL A CA 1
ATOM 841 C C . VAL A 1 110 ? 16.326 22.088 5.805 1.00 55.03 110 VAL A C 1
ATOM 843 O O . VAL A 1 110 ? 15.791 23.111 6.231 1.00 55.03 110 VAL A O 1
ATOM 846 N N . GLN A 1 111 ? 17.487 22.134 5.150 1.00 51.47 111 GLN A N 1
ATOM 847 C CA . GLN A 1 111 ? 18.226 23.350 4.829 1.00 51.47 111 GLN A CA 1
ATOM 848 C C . GLN A 1 111 ? 17.653 24.146 3.634 1.00 51.47 111 GLN A C 1
ATOM 850 O O . GLN A 1 111 ? 17.668 25.370 3.693 1.00 51.47 111 GLN A O 1
ATOM 855 N N . HIS A 1 112 ? 17.118 23.496 2.592 1.00 51.59 112 HIS A N 1
ATOM 856 C CA . HIS A 1 112 ? 16.663 24.158 1.354 1.00 51.59 112 HIS A CA 1
ATOM 857 C C . HIS A 1 112 ? 15.287 24.829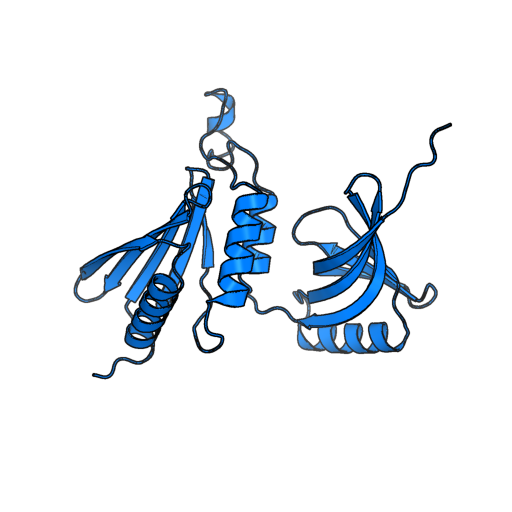 1.486 1.00 51.59 112 HIS A C 1
ATOM 859 O O . HIS A 1 112 ? 15.085 25.931 0.968 1.00 51.59 112 HIS A O 1
ATOM 865 N N . ALA A 1 113 ? 14.389 24.249 2.290 1.00 54.81 113 ALA A N 1
ATOM 866 C CA . ALA A 1 113 ? 13.051 24.793 2.536 1.00 54.81 113 ALA A CA 1
ATOM 867 C C . ALA A 1 113 ? 13.061 26.194 3.186 1.00 54.81 113 ALA A C 1
ATOM 869 O O . ALA A 1 113 ? 12.084 26.937 3.090 1.00 54.81 113 ALA A O 1
ATOM 870 N N . ARG A 1 114 ? 14.162 26.576 3.852 1.00 54.25 114 ARG A N 1
ATOM 871 C CA . ARG A 1 114 ? 14.321 27.899 4.478 1.00 54.25 114 ARG A CA 1
ATOM 872 C C . ARG A 1 114 ? 14.659 29.012 3.487 1.00 54.25 114 ARG A C 1
ATOM 874 O O . ARG A 1 114 ? 14.325 30.160 3.769 1.00 54.25 114 ARG A O 1
ATOM 881 N N . ASP A 1 115 ? 15.270 28.676 2.352 1.00 60.00 115 ASP A N 1
ATOM 882 C CA . ASP A 1 115 ? 15.828 29.663 1.422 1.00 60.00 115 ASP A CA 1
ATOM 883 C C . ASP A 1 115 ? 14.924 29.918 0.198 1.00 60.00 115 ASP A C 1
ATOM 885 O O . ASP A 1 115 ? 14.968 31.011 -0.362 1.00 60.00 115 ASP A O 1
ATOM 889 N N . TRP A 1 116 ? 14.074 28.957 -0.203 1.00 56.22 116 TRP A N 1
ATOM 890 C CA . TRP A 1 116 ? 13.265 29.041 -1.439 1.00 56.22 116 TRP A CA 1
ATOM 891 C C . TRP A 1 116 ? 11.741 29.111 -1.241 1.00 56.22 116 TRP A C 1
ATOM 893 O O . TRP A 1 116 ? 10.987 29.167 -2.211 1.00 56.22 116 TRP A O 1
ATOM 903 N N . GLY A 1 117 ? 11.265 29.191 0.004 1.00 55.50 117 GLY A N 1
ATOM 904 C CA . GLY A 1 117 ? 9.881 29.559 0.336 1.00 55.50 117 GLY A CA 1
ATOM 905 C C . GLY A 1 117 ? 8.805 28.500 0.064 1.00 55.50 117 GLY A C 1
ATOM 906 O O . GLY A 1 117 ? 7.802 28.515 0.764 1.00 55.50 117 GLY A O 1
ATOM 907 N N . ASN A 1 118 ? 9.016 27.564 -0.864 1.00 56.88 118 ASN A N 1
ATOM 908 C CA . ASN A 1 118 ? 8.142 26.423 -1.147 1.00 56.88 118 ASN A CA 1
ATOM 909 C C . ASN A 1 118 ? 9.045 25.251 -1.543 1.00 56.88 118 ASN A C 1
ATOM 911 O O . ASN A 1 118 ? 9.592 25.273 -2.643 1.00 56.88 118 ASN A O 1
ATOM 915 N N . GLY A 1 119 ? 9.287 24.289 -0.653 1.00 65.81 119 GLY A N 1
ATOM 916 C CA . GLY A 1 119 ? 10.255 23.235 -0.954 1.00 65.81 119 GLY A CA 1
ATOM 917 C C . GLY A 1 119 ? 9.884 22.357 -2.158 1.00 65.81 119 GLY A C 1
ATOM 918 O O . GLY A 1 119 ? 8.739 22.371 -2.612 1.00 65.81 119 GLY A O 1
ATOM 919 N N . TYR A 1 120 ? 10.839 21.585 -2.681 1.00 77.19 120 TYR A N 1
ATOM 920 C CA . TYR A 1 120 ? 10.623 20.628 -3.769 1.00 77.19 120 TYR A CA 1
ATOM 921 C C . TYR A 1 120 ? 9.858 19.378 -3.301 1.00 77.19 120 TYR A C 1
ATOM 923 O O . TYR A 1 120 ? 9.926 18.977 -2.137 1.00 77.19 120 TYR A O 1
ATOM 931 N N . GLY A 1 121 ? 9.154 18.727 -4.227 1.00 87.19 121 GLY A N 1
ATOM 932 C CA . GLY A 1 121 ? 8.406 17.495 -3.977 1.00 87.19 121 GLY A CA 1
ATOM 933 C C . GLY A 1 121 ? 6.951 17.739 -3.584 1.00 87.19 121 GLY A C 1
ATOM 934 O O . GLY A 1 121 ? 6.648 18.273 -2.519 1.00 87.19 121 GLY A O 1
ATOM 935 N N . LYS A 1 122 ? 6.032 17.306 -4.439 1.00 92.25 122 LYS A N 1
ATOM 936 C CA . LYS A 1 122 ? 4.592 17.314 -4.195 1.00 92.25 122 LYS A CA 1
ATOM 937 C C . LYS A 1 122 ? 4.194 16.043 -3.447 1.00 92.25 122 LYS A C 1
ATOM 939 O O . LYS A 1 122 ? 4.677 14.956 -3.766 1.00 92.25 122 LYS A O 1
ATOM 944 N N . ALA A 1 123 ? 3.341 16.165 -2.435 1.00 94.88 123 ALA A N 1
ATOM 945 C CA . ALA A 1 123 ? 2.796 14.994 -1.761 1.00 94.88 123 ALA A CA 1
ATOM 946 C C . ALA A 1 123 ? 1.781 14.280 -2.678 1.00 94.88 123 ALA A C 1
ATOM 948 O O . ALA A 1 123 ? 0.948 14.949 -3.301 1.00 94.88 123 ALA A O 1
ATOM 949 N N . PRO A 1 124 ? 1.805 12.937 -2.755 1.00 97.25 124 PRO A N 1
ATOM 950 C CA . PRO A 1 124 ? 0.776 12.186 -3.464 1.00 97.25 124 PRO A CA 1
ATOM 951 C C . PRO A 1 124 ? -0.616 12.437 -2.873 1.00 97.25 124 PRO A C 1
ATOM 953 O O . PRO A 1 124 ? -0.778 12.501 -1.650 1.00 97.25 124 PRO A O 1
ATOM 956 N N . SER A 1 125 ? -1.641 12.566 -3.719 1.00 97.25 125 SER A N 1
ATOM 957 C CA . SER A 1 125 ? -3.003 12.787 -3.228 1.00 97.25 125 SER A CA 1
ATOM 958 C C . SER A 1 125 ? -3.551 11.550 -2.515 1.00 97.25 125 SER A C 1
ATOM 960 O O . SER A 1 125 ? -3.278 10.404 -2.876 1.00 97.25 125 SER A O 1
ATOM 962 N N . HIS A 1 126 ? -4.376 11.773 -1.491 1.00 96.00 126 HIS A N 1
ATOM 963 C CA . HIS A 1 126 ? -4.985 10.673 -0.743 1.00 96.00 126 HIS A CA 1
ATOM 964 C C . HIS A 1 126 ? -5.896 9.808 -1.628 1.00 96.00 126 HIS A C 1
ATOM 966 O O . HIS A 1 126 ? -5.920 8.591 -1.447 1.00 96.00 126 HIS A O 1
ATOM 972 N N . GLU A 1 127 ? -6.612 10.430 -2.569 1.00 97.12 127 GLU A N 1
ATOM 973 C CA . GLU A 1 127 ? -7.505 9.749 -3.511 1.00 97.12 127 GLU A CA 1
ATOM 974 C C . GLU A 1 127 ? -6.721 8.930 -4.545 1.00 97.12 127 GLU A C 1
ATOM 976 O O . GLU A 1 127 ? -7.056 7.769 -4.777 1.00 97.12 127 GLU A O 1
ATOM 981 N N . GLY A 1 128 ? -5.627 9.469 -5.093 1.00 97.94 128 GLY A N 1
ATOM 982 C CA . GLY A 1 128 ? -4.756 8.722 -6.002 1.00 97.94 128 GLY A CA 1
ATOM 983 C C . GLY A 1 128 ? -4.089 7.522 -5.317 1.00 97.94 128 GLY A C 1
ATOM 984 O O . GLY A 1 128 ? -4.018 6.432 -5.886 1.00 97.94 128 GLY A O 1
ATOM 985 N N . LEU A 1 129 ? -3.682 7.663 -4.049 1.00 98.38 129 LEU A N 1
ATOM 986 C CA . LEU A 1 129 ? -3.173 6.540 -3.251 1.00 98.38 129 LEU A CA 1
ATOM 987 C C . LEU A 1 129 ? -4.253 5.474 -2.985 1.00 98.38 129 LEU A C 1
ATOM 989 O O . LEU A 1 129 ? -3.958 4.277 -3.048 1.00 98.38 129 LEU A O 1
ATOM 993 N N . ASP A 1 130 ? -5.501 5.885 -2.722 1.00 96.25 130 ASP A N 1
ATOM 994 C CA . ASP A 1 130 ? -6.641 4.965 -2.583 1.00 96.25 130 ASP A CA 1
ATOM 995 C C . ASP A 1 130 ? -6.907 4.196 -3.882 1.00 96.25 130 ASP A C 1
ATOM 997 O O . ASP A 1 130 ? -7.107 2.974 -3.860 1.00 96.25 130 ASP A O 1
ATOM 1001 N N . TRP A 1 131 ? -6.878 4.895 -5.018 1.00 98.00 131 TRP A N 1
ATOM 1002 C CA . TRP A 1 131 ? -7.029 4.290 -6.337 1.00 98.00 131 TRP A CA 1
ATOM 1003 C C . TRP A 1 131 ? -5.938 3.245 -6.599 1.00 98.00 131 TRP A C 1
ATOM 1005 O O . TRP A 1 131 ? -6.270 2.095 -6.915 1.00 98.00 131 TRP A O 1
ATOM 1015 N N . LEU A 1 132 ? -4.663 3.592 -6.386 1.00 98.38 132 LEU A N 1
ATOM 1016 C CA . LEU A 1 132 ? -3.534 2.696 -6.645 1.00 98.38 132 LEU A CA 1
ATOM 1017 C C . LEU A 1 132 ? -3.578 1.462 -5.736 1.00 98.38 132 LEU A C 1
ATOM 1019 O O . LEU A 1 132 ? -3.447 0.332 -6.212 1.00 98.38 132 LEU A O 1
ATOM 1023 N N . ALA A 1 133 ? -3.856 1.645 -4.440 1.00 96.75 133 ALA A N 1
ATOM 1024 C CA . ALA A 1 133 ? -4.042 0.531 -3.511 1.00 96.75 133 ALA A CA 1
ATOM 1025 C C . ALA A 1 133 ? -5.180 -0.399 -3.968 1.00 96.75 133 ALA A C 1
ATOM 1027 O O . ALA A 1 133 ? -5.057 -1.626 -3.920 1.00 96.75 133 ALA A O 1
ATOM 1028 N N . GLY A 1 134 ? -6.284 0.177 -4.453 1.00 96.06 134 GLY A N 1
ATOM 1029 C CA . GLY A 1 134 ? -7.406 -0.568 -5.012 1.00 96.06 134 GLY A CA 1
ATOM 1030 C C . GLY A 1 134 ? -7.051 -1.345 -6.282 1.00 96.06 134 GLY A C 1
ATOM 1031 O O . GLY A 1 134 ? -7.516 -2.475 -6.439 1.00 96.06 134 GLY A O 1
ATOM 1032 N N . LYS A 1 135 ? -6.232 -0.774 -7.176 1.00 97.31 135 LYS A N 1
ATOM 1033 C CA . LYS A 1 135 ? -5.729 -1.465 -8.376 1.00 97.31 135 LYS A CA 1
ATOM 1034 C C . LYS A 1 135 ? -4.870 -2.663 -7.999 1.00 97.31 135 LYS A C 1
ATOM 1036 O O . LYS A 1 135 ? -5.147 -3.754 -8.481 1.00 97.31 135 LYS A O 1
ATOM 1041 N N . PHE A 1 136 ? -3.946 -2.515 -7.051 1.00 96.50 136 PHE A N 1
ATOM 1042 C CA . PHE A 1 136 ? -3.144 -3.639 -6.561 1.00 96.50 136 PHE A CA 1
ATOM 1043 C C . PHE A 1 136 ? -3.998 -4.783 -6.004 1.00 96.50 136 PHE A C 1
ATOM 1045 O O . PHE A 1 136 ? -3.756 -5.940 -6.321 1.00 96.50 136 PHE A O 1
ATOM 1052 N N . VAL A 1 137 ? -5.037 -4.478 -5.220 1.00 93.44 137 VAL A N 1
ATOM 1053 C CA . VAL A 1 137 ? -5.934 -5.512 -4.671 1.00 93.44 137 VAL A CA 1
ATOM 1054 C C . VA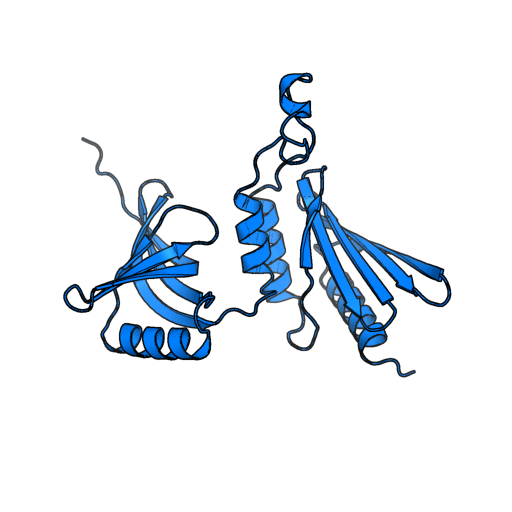L A 1 137 ? -6.684 -6.283 -5.764 1.00 93.44 137 VAL A C 1
ATOM 1056 O O . VAL A 1 137 ? -6.984 -7.461 -5.575 1.00 93.44 137 VAL A O 1
ATOM 1059 N N . ARG A 1 138 ? -7.035 -5.627 -6.876 1.00 95.75 138 ARG A N 1
ATOM 1060 C CA . ARG A 1 138 ? -7.837 -6.232 -7.952 1.00 95.75 138 ARG A CA 1
ATOM 1061 C C . ARG A 1 138 ? -6.993 -6.927 -9.013 1.00 95.75 138 ARG A C 1
ATOM 1063 O O . ARG A 1 138 ? -7.380 -7.995 -9.473 1.00 95.75 138 ARG A O 1
ATOM 1070 N N . GLU A 1 139 ? -5.883 -6.310 -9.397 1.00 96.69 139 GLU A N 1
ATOM 1071 C CA . GLU A 1 139 ? -5.128 -6.675 -10.595 1.00 96.69 139 GLU A CA 1
ATOM 1072 C C . GLU A 1 139 ? -3.794 -7.362 -10.276 1.00 96.69 139 GLU A C 1
ATOM 1074 O O . GLU A 1 139 ? -3.287 -8.109 -11.113 1.00 96.69 139 GLU A O 1
ATOM 1079 N N . TYR A 1 140 ? -3.208 -7.143 -9.088 1.00 95.31 140 TYR A N 1
ATOM 1080 C CA . TYR A 1 140 ? -1.874 -7.658 -8.778 1.00 95.31 140 TYR A CA 1
ATOM 1081 C C . TYR A 1 140 ? -1.916 -9.134 -8.346 1.00 95.31 140 TYR A C 1
ATOM 1083 O O . TYR A 1 140 ? -2.561 -9.467 -7.346 1.00 95.31 140 TYR A O 1
ATOM 1091 N N . PRO A 1 141 ? -1.215 -10.040 -9.048 1.00 94.44 141 PRO A N 1
ATOM 1092 C CA . PRO A 1 141 ? -1.198 -11.452 -8.689 1.00 94.44 141 PRO A CA 1
ATOM 1093 C C . PRO A 1 141 ? -0.499 -11.723 -7.352 1.00 94.44 141 PRO A C 1
ATOM 1095 O O . PRO A 1 141 ? 0.588 -11.216 -7.086 1.00 94.44 141 PRO A O 1
ATOM 1098 N N . SER A 1 142 ? -1.086 -12.593 -6.527 1.00 91.31 142 SER A N 1
ATOM 1099 C CA . SER A 1 142 ? -0.537 -12.944 -5.209 1.00 91.31 142 SER A CA 1
ATOM 1100 C C . SER A 1 142 ? 0.728 -13.809 -5.260 1.00 91.31 142 SER A C 1
ATOM 1102 O O . SER A 1 142 ? 1.362 -14.007 -4.228 1.00 91.31 142 SER A O 1
ATOM 1104 N N . ASP A 1 143 ? 1.062 -14.379 -6.423 1.00 91.31 143 ASP A N 1
ATOM 1105 C CA . ASP A 1 143 ? 2.268 -15.186 -6.649 1.00 91.31 143 ASP A CA 1
ATOM 1106 C C . ASP A 1 143 ? 3.521 -14.345 -6.942 1.00 91.31 143 ASP A C 1
ATOM 1108 O O . ASP A 1 143 ? 4.625 -14.887 -6.950 1.00 91.31 143 ASP A O 1
ATOM 1112 N N . LEU A 1 144 ? 3.369 -13.039 -7.180 1.00 94.19 144 LEU A N 1
ATOM 1113 C CA . LEU A 1 144 ? 4.469 -12.147 -7.541 1.00 94.19 144 LEU A CA 1
ATOM 1114 C C . LEU A 1 144 ? 5.109 -11.454 -6.328 1.00 94.19 144 LEU A C 1
ATOM 1116 O O . LEU A 1 144 ? 4.432 -11.196 -5.327 1.00 94.19 144 LEU A O 1
ATOM 1120 N N . PRO A 1 145 ? 6.412 -11.113 -6.405 1.00 94.00 145 PRO A N 1
ATOM 1121 C CA . PRO A 1 145 ? 7.082 -10.358 -5.353 1.00 94.00 145 PRO A CA 1
ATOM 1122 C C . PRO A 1 145 ? 6.501 -8.945 -5.242 1.00 94.00 145 PRO A C 1
ATOM 1124 O O . PRO A 1 145 ? 6.364 -8.245 -6.237 1.00 94.00 145 PRO A O 1
ATOM 1127 N N . LEU A 1 146 ? 6.208 -8.493 -4.025 1.00 95.81 146 LEU A N 1
ATOM 1128 C CA . LEU A 1 146 ? 5.692 -7.141 -3.799 1.00 95.81 146 LEU A CA 1
ATOM 1129 C C . LEU A 1 146 ? 6.788 -6.076 -4.017 1.00 95.81 146 LEU A C 1
ATOM 1131 O O . LEU A 1 146 ? 7.916 -6.284 -3.556 1.00 95.81 146 LEU A O 1
ATOM 1135 N N . PRO A 1 147 ? 6.469 -4.938 -4.664 1.00 97.69 147 PRO A N 1
ATOM 1136 C CA . PRO A 1 147 ? 7.425 -3.851 -4.844 1.00 97.69 147 PRO A CA 1
ATOM 1137 C C . PRO A 1 147 ? 7.683 -3.075 -3.553 1.00 97.69 147 PRO A C 1
ATOM 1139 O O . PRO A 1 147 ? 6.886 -3.087 -2.609 1.00 97.69 147 PRO A O 1
ATOM 1142 N N . ARG A 1 148 ? 8.780 -2.319 -3.545 1.00 98.38 148 ARG A N 1
ATOM 1143 C CA . ARG A 1 148 ? 8.922 -1.144 -2.676 1.00 98.38 148 ARG A CA 1
ATOM 1144 C C . ARG A 1 148 ? 8.188 0.031 -3.312 1.00 98.38 148 ARG A C 1
ATOM 1146 O O . ARG A 1 148 ? 8.244 0.168 -4.525 1.00 98.38 148 ARG A O 1
ATOM 1153 N N . ALA A 1 149 ? 7.517 0.856 -2.518 1.00 98.25 149 ALA A N 1
ATOM 1154 C CA . ALA A 1 149 ? 6.840 2.054 -3.002 1.00 98.25 149 ALA A CA 1
ATOM 1155 C C . ALA A 1 149 ? 7.485 3.316 -2.424 1.00 98.25 149 ALA A C 1
ATOM 1157 O O . ALA A 1 149 ? 7.672 3.430 -1.210 1.00 98.25 149 ALA A O 1
ATOM 1158 N N . TYR A 1 150 ? 7.772 4.270 -3.301 1.00 97.94 150 TYR A N 1
ATOM 1159 C CA . TYR A 1 150 ? 8.376 5.558 -2.987 1.00 97.94 150 TYR A CA 1
ATOM 1160 C C . TYR A 1 150 ? 7.547 6.689 -3.604 1.00 97.94 150 TYR A C 1
ATOM 1162 O O . TYR A 1 150 ? 6.926 6.487 -4.645 1.00 97.94 150 TYR A O 1
ATOM 1170 N N . PRO A 1 151 ? 7.502 7.879 -2.987 1.00 97.25 151 PRO A N 1
ATOM 1171 C CA . PRO A 1 151 ? 6.889 9.043 -3.619 1.00 97.25 151 PRO A CA 1
ATOM 1172 C C . PRO A 1 151 ? 7.775 9.558 -4.762 1.00 97.25 151 PRO A C 1
ATOM 1174 O O . PRO A 1 151 ? 9.002 9.530 -4.643 1.00 97.25 151 PRO A O 1
ATOM 1177 N N . THR A 1 152 ? 7.170 10.087 -5.828 1.00 96.00 152 THR A N 1
ATOM 1178 C CA . THR A 1 152 ? 7.906 10.888 -6.823 1.00 96.00 152 THR A CA 1
ATOM 1179 C C . THR A 1 152 ? 7.784 12.381 -6.515 1.00 96.00 152 THR A C 1
ATOM 1181 O O . THR A 1 152 ? 6.804 12.801 -5.883 1.00 96.00 152 THR A O 1
ATOM 1184 N N . PRO A 1 153 ? 8.756 13.218 -6.920 1.00 92.62 153 PRO A N 1
ATOM 1185 C CA . PRO A 1 153 ? 8.666 14.662 -6.717 1.00 92.62 153 PRO A CA 1
ATOM 1186 C C . PRO A 1 153 ? 7.440 15.330 -7.355 1.00 92.62 153 PRO A C 1
ATOM 1188 O O . PRO A 1 153 ? 6.996 16.380 -6.894 1.00 92.62 153 PRO A O 1
ATOM 1191 N N . GLU A 1 154 ? 6.864 14.716 -8.380 1.00 93.19 154 GLU A N 1
ATOM 1192 C CA . GLU A 1 154 ? 5.705 15.189 -9.133 1.00 93.19 154 GLU A CA 1
ATOM 1193 C C . GLU A 1 154 ? 4.376 14.841 -8.434 1.00 93.19 154 GLU A C 1
ATOM 1195 O O . GLU A 1 154 ? 3.304 15.274 -8.870 1.00 93.19 154 GLU A O 1
ATOM 1200 N N . GLY A 1 155 ? 4.431 14.105 -7.316 1.00 95.06 155 GLY A N 1
ATOM 1201 C CA . GLY A 1 155 ? 3.268 13.648 -6.551 1.00 95.06 155 GLY A CA 1
ATOM 1202 C C . GLY A 1 155 ? 2.721 12.296 -7.009 1.00 95.06 155 GLY A C 1
ATOM 1203 O O . GLY A 1 155 ? 1.584 11.960 -6.685 1.00 95.06 155 GLY A O 1
ATOM 1204 N N . GLY A 1 156 ? 3.505 11.533 -7.771 1.00 97.81 156 GLY A N 1
ATOM 1205 C CA . GLY A 1 156 ? 3.219 10.153 -8.147 1.00 97.81 156 GLY A CA 1
ATOM 1206 C C . GLY A 1 156 ? 3.800 9.138 -7.162 1.00 97.81 156 GLY A C 1
ATOM 1207 O O . GLY A 1 156 ? 4.203 9.466 -6.040 1.00 97.81 156 GLY A O 1
ATOM 1208 N N . VAL A 1 157 ? 3.840 7.879 -7.596 1.00 98.62 157 VAL A N 1
ATOM 1209 C CA . VAL A 1 157 ? 4.424 6.768 -6.837 1.00 98.62 157 VAL A CA 1
ATOM 1210 C C . VAL A 1 157 ? 5.341 5.957 -7.740 1.00 98.62 157 VAL A C 1
ATOM 1212 O O . VAL A 1 157 ? 4.903 5.468 -8.775 1.00 98.62 157 VAL A O 1
ATOM 1215 N N . GLN A 1 158 ? 6.581 5.749 -7.313 1.00 98.62 158 GLN A N 1
ATOM 1216 C CA . GLN A 1 158 ? 7.507 4.811 -7.930 1.00 98.62 158 GLN A CA 1
ATOM 1217 C C . GLN A 1 158 ? 7.455 3.468 -7.208 1.00 98.62 158 GLN A C 1
ATOM 1219 O O . GLN A 1 158 ? 7.608 3.387 -5.988 1.00 98.62 158 GLN A O 1
ATOM 1224 N N . LEU A 1 159 ? 7.229 2.411 -7.976 1.00 98.62 159 LEU A N 1
ATOM 1225 C CA . LEU A 1 159 ? 7.204 1.028 -7.523 1.00 98.62 159 LEU A CA 1
ATOM 1226 C C . LEU A 1 159 ? 8.470 0.340 -8.015 1.00 98.62 159 LEU A C 1
ATOM 1228 O O . LEU A 1 159 ? 8.759 0.404 -9.203 1.00 98.62 159 LEU A O 1
ATOM 1232 N N . GLU A 1 160 ? 9.205 -0.332 -7.136 1.00 98.50 160 GLU A N 1
ATOM 1233 C CA . GLU A 1 160 ? 10.484 -0.951 -7.488 1.00 98.50 160 GLU A CA 1
ATOM 1234 C C . GLU A 1 160 ? 10.541 -2.423 -7.105 1.00 98.50 160 GLU A C 1
ATOM 1236 O O . GLU A 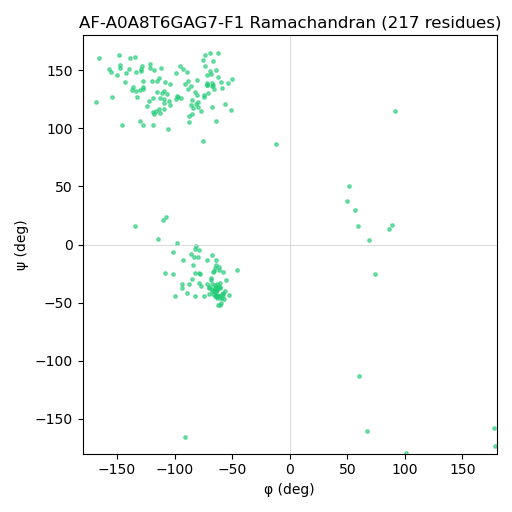1 160 ? 10.240 -2.811 -5.969 1.00 98.50 160 GLU A O 1
ATOM 1241 N N . TRP A 1 161 ? 11.011 -3.234 -8.047 1.00 97.69 161 TRP A N 1
ATOM 1242 C CA . TRP A 1 161 ? 11.341 -4.634 -7.845 1.00 97.69 161 TRP A CA 1
ATOM 1243 C C . TRP A 1 161 ? 12.813 -4.860 -8.155 1.00 97.69 161 TRP A C 1
ATOM 1245 O O . TRP A 1 161 ? 13.346 -4.362 -9.142 1.00 97.69 161 TRP A O 1
ATOM 1255 N N . ARG A 1 162 ? 13.449 -5.702 -7.342 1.00 94.81 162 ARG A N 1
ATOM 1256 C CA . ARG A 1 162 ? 14.766 -6.257 -7.641 1.00 94.81 162 ARG A CA 1
ATOM 1257 C C . ARG A 1 162 ? 14.647 -7.763 -7.760 1.00 94.81 162 ARG A C 1
ATOM 1259 O O . ARG A 1 162 ? 14.362 -8.437 -6.768 1.00 94.81 162 ARG A O 1
ATOM 1266 N N . ILE A 1 163 ? 14.838 -8.283 -8.968 1.00 94.12 163 ILE A N 1
ATOM 1267 C CA . ILE A 1 163 ? 14.625 -9.696 -9.287 1.00 94.12 163 ILE A CA 1
ATOM 1268 C C . ILE A 1 163 ? 15.881 -10.247 -9.955 1.00 94.12 163 ILE A C 1
ATOM 1270 O O . ILE A 1 163 ? 16.156 -10.012 -11.130 1.00 94.12 163 ILE A O 1
ATOM 1274 N N . GLY A 1 164 ? 16.673 -10.990 -9.181 1.00 92.38 164 GLY A N 1
ATOM 1275 C CA . GLY A 1 164 ? 17.964 -11.493 -9.642 1.00 92.38 164 GLY A CA 1
ATOM 1276 C C . GLY A 1 164 ? 18.896 -10.345 -10.032 1.00 92.38 164 GLY A C 1
ATOM 1277 O O . GLY A 1 164 ? 19.320 -9.576 -9.170 1.00 92.38 164 GLY A O 1
ATOM 1278 N N . ARG A 1 165 ? 19.215 -10.254 -11.326 1.00 93.44 165 ARG A N 1
ATOM 1279 C CA . ARG A 1 165 ? 20.060 -9.198 -11.908 1.00 93.44 165 ARG A CA 1
ATOM 1280 C C . ARG A 1 165 ? 19.271 -8.052 -12.541 1.00 93.44 165 ARG A C 1
ATOM 1282 O O . ARG A 1 165 ? 19.891 -7.165 -13.105 1.00 93.44 165 ARG A O 1
ATOM 1289 N N . HIS A 1 166 ? 17.944 -8.093 -12.483 1.00 96.31 166 HIS A N 1
ATOM 1290 C CA . HIS A 1 166 ? 17.099 -7.059 -13.059 1.00 96.31 166 HIS A CA 1
ATOM 1291 C C . HIS A 1 166 ? 16.641 -6.089 -11.973 1.00 96.31 166 HIS A C 1
ATOM 1293 O O . HIS A 1 166 ? 16.057 -6.517 -10.969 1.00 96.31 166 HIS A O 1
ATOM 1299 N N . ASP A 1 167 ? 16.899 -4.804 -12.197 1.00 97.44 167 ASP A N 1
ATOM 1300 C CA . ASP A 1 167 ? 16.249 -3.714 -11.475 1.00 97.44 167 ASP A CA 1
ATOM 1301 C C . ASP A 1 167 ? 15.090 -3.217 -12.339 1.00 97.44 167 ASP A C 1
ATOM 1303 O O . ASP A 1 167 ? 15.248 -2.966 -13.532 1.00 97.44 167 ASP A O 1
ATOM 1307 N N . ILE A 1 168 ? 13.902 -3.159 -11.748 1.00 98.44 168 ILE A N 1
ATOM 1308 C CA . ILE A 1 168 ? 12.648 -2.880 -12.442 1.00 98.44 168 ILE A CA 1
ATOM 1309 C C . ILE A 1 168 ? 11.934 -1.781 -11.673 1.00 98.44 168 ILE A C 1
ATOM 1311 O O . ILE A 1 168 ? 11.773 -1.891 -10.454 1.00 98.44 168 ILE A O 1
ATOM 1315 N N . SER A 1 169 ? 11.446 -0.770 -12.380 1.00 98.50 169 SER A N 1
ATOM 1316 C CA . SER A 1 169 ? 10.606 0.270 -11.808 1.00 98.50 169 SER A CA 1
ATOM 1317 C C . SER A 1 169 ? 9.330 0.482 -12.616 1.00 98.50 169 SER A C 1
ATOM 1319 O O . SER A 1 169 ? 9.263 0.246 -13.819 1.00 98.50 169 SER A O 1
ATOM 1321 N N . LEU A 1 170 ? 8.285 0.912 -11.921 1.00 98.62 170 LEU A N 1
ATOM 1322 C CA . LEU A 1 170 ? 7.063 1.433 -12.507 1.00 98.62 170 LEU A CA 1
ATOM 1323 C C . LEU A 1 170 ? 6.763 2.754 -11.815 1.00 98.62 170 LEU A C 1
ATOM 1325 O O . LEU A 1 170 ? 6.352 2.769 -10.652 1.00 98.62 170 LEU A O 1
ATOM 1329 N N . GLU A 1 171 ? 6.984 3.853 -12.521 1.00 98.69 171 GLU A N 1
ATOM 1330 C CA . GLU A 1 171 ? 6.524 5.160 -12.078 1.00 98.69 171 GLU A CA 1
ATOM 1331 C C . GLU A 1 171 ? 5.045 5.315 -12.431 1.00 98.69 171 GLU A C 1
ATOM 1333 O O . GLU A 1 171 ? 4.644 5.064 -13.562 1.00 98.69 171 GLU A O 1
ATOM 1338 N N . VAL A 1 172 ? 4.215 5.696 -11.462 1.00 98.69 172 VAL A N 1
ATOM 1339 C CA . VAL A 1 172 ? 2.776 5.893 -11.647 1.00 98.69 172 VAL A CA 1
ATOM 1340 C C . VAL A 1 172 ? 2.415 7.340 -11.351 1.00 98.69 172 VAL A C 1
ATOM 1342 O O . VAL A 1 172 ? 2.441 7.788 -10.199 1.00 98.69 172 VAL A O 1
ATOM 1345 N N . ALA A 1 173 ? 1.978 8.052 -12.385 1.00 98.25 173 ALA A N 1
ATOM 1346 C CA . ALA A 1 173 ? 1.319 9.342 -12.257 1.00 98.25 173 ALA A CA 1
ATOM 1347 C C . ALA A 1 173 ? -0.123 9.125 -11.767 1.00 98.25 173 ALA A C 1
ATOM 1349 O O . ALA A 1 173 ? -1.055 8.971 -12.555 1.00 98.25 173 ALA A O 1
ATOM 1350 N N . ILE A 1 174 ? -0.315 9.092 -10.445 1.00 96.69 174 ILE A N 1
ATOM 1351 C CA . ILE A 1 174 ? -1.578 8.676 -9.799 1.00 96.69 174 ILE A CA 1
ATOM 1352 C C . ILE A 1 174 ? -2.791 9.576 -10.082 1.00 96.69 174 ILE A C 1
ATOM 1354 O O . ILE A 1 174 ? -3.907 9.172 -9.791 1.00 96.69 174 ILE A O 1
ATOM 1358 N N . GLU A 1 175 ? -2.591 10.774 -10.632 1.00 95.25 175 GLU A N 1
ATOM 1359 C CA . GLU A 1 175 ? -3.683 11.678 -11.032 1.00 95.25 175 GLU A CA 1
ATOM 1360 C C . GLU A 1 175 ? -4.175 11.403 -12.458 1.00 95.25 175 GLU A C 1
ATOM 1362 O O . GLU A 1 175 ? -5.352 11.580 -12.760 1.00 95.25 175 GLU A O 1
ATOM 1367 N N . SER A 1 176 ? -3.269 11.001 -13.354 1.00 97.06 176 SER A N 1
ATOM 1368 C CA . SER A 1 176 ? -3.591 10.702 -14.754 1.00 97.06 176 SER A CA 1
ATOM 1369 C C . SER A 1 176 ? -3.713 9.208 -15.032 1.00 97.06 176 SER A C 1
ATOM 1371 O O . SER A 1 176 ? -4.069 8.834 -16.143 1.00 97.06 176 SER A O 1
ATOM 1373 N N . HIS A 1 177 ? -3.387 8.370 -14.046 1.00 98.06 177 HIS A N 1
ATOM 1374 C CA . HIS A 1 177 ? -3.335 6.913 -14.148 1.00 98.06 177 HIS A CA 1
ATOM 1375 C C . HIS A 1 177 ? -2.396 6.418 -15.262 1.00 98.06 177 HIS A C 1
ATOM 1377 O O . HIS A 1 177 ? -2.587 5.339 -15.819 1.00 98.06 177 HIS A O 1
ATOM 1383 N N . CYS A 1 178 ? -1.350 7.187 -15.564 1.00 98.25 178 CYS A N 1
ATOM 1384 C CA . CYS A 1 178 ? -0.310 6.776 -16.503 1.00 98.25 178 CYS A CA 1
ATOM 1385 C C . CYS A 1 178 ? 0.816 6.068 -15.750 1.00 98.25 178 CYS A C 1
ATOM 1387 O O . CYS A 1 178 ? 1.211 6.515 -14.671 1.00 98.25 178 CYS A O 1
ATOM 1389 N N . GLY A 1 179 ? 1.324 4.982 -16.322 1.00 98.44 179 GLY A N 1
ATOM 1390 C CA . GLY A 1 179 ? 2.477 4.249 -15.823 1.00 98.44 179 GLY A CA 1
ATOM 1391 C C . GLY A 1 179 ? 3.649 4.310 -16.798 1.00 98.44 179 GLY A C 1
ATOM 1392 O O . GLY A 1 179 ? 3.455 4.184 -18.004 1.00 98.44 179 GLY A O 1
ATOM 1393 N N . GLU A 1 180 ? 4.863 4.436 -16.282 1.00 98.62 180 GLU A N 1
ATOM 1394 C CA . GLU A 1 180 ? 6.105 4.296 -17.040 1.00 98.62 180 GLU A CA 1
ATOM 1395 C C . GLU A 1 180 ? 6.905 3.136 -16.456 1.00 98.62 180 GLU A C 1
ATOM 1397 O O . GLU A 1 180 ? 7.486 3.218 -15.371 1.00 98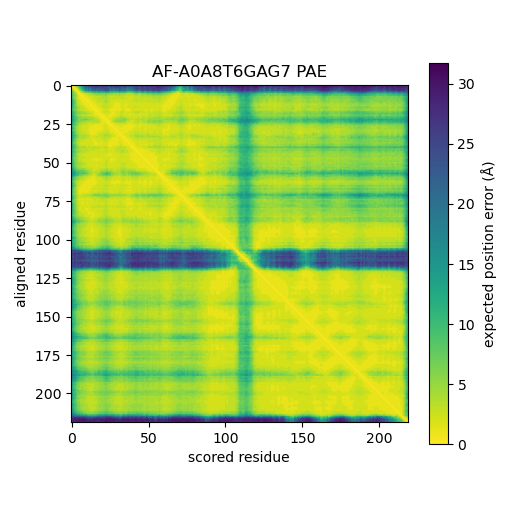.62 180 GLU A O 1
ATOM 1402 N N . TRP A 1 181 ? 6.863 2.006 -17.159 1.00 98.69 181 TRP A N 1
ATOM 1403 C CA . TRP A 1 181 ? 7.618 0.812 -16.818 1.00 98.69 181 TRP A CA 1
ATOM 1404 C C . TRP A 1 181 ? 9.036 0.929 -17.349 1.00 98.69 181 TRP A C 1
ATOM 1406 O O . TRP A 1 181 ? 9.211 1.167 -18.540 1.00 98.69 181 TRP A O 1
ATOM 1416 N N . ASN A 1 182 ? 10.021 0.654 -16.504 1.00 98.44 182 ASN A N 1
ATOM 1417 C CA . ASN A 1 182 ? 11.428 0.593 -16.864 1.00 98.44 182 ASN A CA 1
ATOM 1418 C C . ASN A 1 182 ? 12.065 -0.665 -16.275 1.00 98.44 182 ASN A C 1
ATOM 1420 O O . ASN A 1 182 ? 11.691 -1.135 -15.198 1.00 98.44 182 ASN A O 1
ATOM 1424 N N . TRP A 1 183 ? 13.052 -1.216 -16.967 1.00 98.06 183 TRP A N 1
ATOM 1425 C CA . TRP A 1 183 ? 13.901 -2.264 -16.419 1.00 98.06 183 TRP A CA 1
ATOM 1426 C C . TRP A 1 183 ? 15.314 -2.163 -16.973 1.00 98.06 183 TRP A C 1
ATOM 1428 O O . TRP A 1 183 ? 15.512 -1.718 -18.101 1.00 98.06 183 TRP A O 1
ATOM 1438 N N . VAL A 1 184 ? 16.277 -2.631 -16.185 1.00 97.31 184 VAL A N 1
ATOM 1439 C CA . VAL A 1 184 ? 17.680 -2.759 -16.577 1.00 97.31 184 VAL A CA 1
ATOM 1440 C C . VAL A 1 184 ? 18.237 -4.100 -16.109 1.00 97.31 184 VAL A C 1
ATOM 1442 O O . VAL A 1 184 ? 17.989 -4.541 -14.984 1.00 97.31 184 VAL A O 1
ATOM 1445 N N . ASP A 1 185 ? 18.977 -4.780 -16.978 1.00 96.31 185 ASP A N 1
ATOM 1446 C CA . ASP A 1 185 ? 19.825 -5.916 -16.631 1.00 96.31 185 ASP A CA 1
ATOM 1447 C C . ASP A 1 185 ? 21.185 -5.396 -16.157 1.00 96.31 185 ASP A C 1
ATOM 1449 O O . ASP A 1 185 ? 21.975 -4.854 -16.926 1.00 96.31 185 ASP A O 1
ATOM 1453 N N . LEU A 1 186 ? 21.481 -5.584 -14.874 1.00 92.75 186 LEU A N 1
ATOM 1454 C CA . LEU A 1 186 ? 22.689 -5.058 -14.236 1.00 92.75 186 LEU A CA 1
ATOM 1455 C C . LEU A 1 186 ? 23.992 -5.704 -14.730 1.00 92.75 186 LEU A C 1
ATOM 1457 O O . LEU A 1 186 ? 25.069 -5.247 -14.351 1.00 92.75 186 LEU A O 1
ATOM 1461 N N . ASN A 1 187 ? 23.918 -6.779 -15.523 1.00 93.62 187 ASN A N 1
ATOM 1462 C CA . ASN A 1 187 ? 25.099 -7.433 -16.079 1.00 93.62 187 ASN A CA 1
ATOM 1463 C C . ASN A 1 187 ? 25.366 -7.025 -17.528 1.00 93.62 187 ASN A C 1
ATOM 1465 O O . ASN A 1 187 ? 26.526 -6.837 -17.889 1.00 93.62 187 ASN A O 1
ATOM 1469 N N . SER A 1 188 ? 24.328 -6.983 -18.368 1.00 94.25 188 SER A N 1
ATOM 1470 C CA . SER A 1 188 ? 24.471 -6.640 -19.790 1.00 94.25 188 SER A CA 1
ATOM 1471 C C . SER A 1 188 ? 24.278 -5.155 -20.077 1.00 94.25 188 SER A C 1
ATOM 1473 O O . SER A 1 188 ? 24.610 -4.731 -21.179 1.00 94.25 188 SER A O 1
ATOM 1475 N N . GLU A 1 189 ? 23.747 -4.395 -19.113 1.00 91.56 189 GLU A N 1
ATOM 1476 C CA . GLU A 1 189 ? 23.280 -3.014 -19.288 1.00 91.56 189 GLU A CA 1
ATOM 1477 C C . GLU A 1 189 ? 22.162 -2.891 -20.340 1.00 91.56 189 GLU A C 1
ATOM 1479 O O . GLU A 1 189 ? 21.851 -1.797 -20.800 1.00 91.56 189 GLU A O 1
ATOM 1484 N N . GLU A 1 190 ? 21.532 -4.010 -20.724 1.00 95.69 190 GLU A N 1
ATOM 1485 C CA . GLU A 1 190 ? 20.321 -3.971 -21.540 1.00 95.69 190 GLU A CA 1
ATOM 1486 C C . GLU A 1 190 ? 19.182 -3.370 -20.725 1.00 95.69 190 GLU A C 1
ATOM 1488 O O . GLU A 1 190 ? 18.973 -3.729 -19.565 1.00 95.69 190 GLU A O 1
ATOM 1493 N N . GLU A 1 191 ? 18.422 -2.488 -21.357 1.00 96.75 191 GLU A N 1
ATOM 1494 C CA . GLU A 1 191 ? 17.308 -1.792 -20.737 1.00 96.75 191 GLU A CA 1
ATOM 1495 C C . GLU A 1 191 ? 16.088 -1.789 -21.651 1.00 96.75 191 GLU A C 1
ATOM 1497 O O . GLU A 1 191 ? 16.170 -2.012 -22.865 1.00 96.75 191 GLU A O 1
ATOM 1502 N N . GLY A 1 192 ? 14.930 -1.539 -21.057 1.00 96.81 192 GLY A N 1
ATOM 1503 C CA . GLY A 1 192 ? 13.708 -1.352 -21.811 1.00 96.81 192 GLY A CA 1
ATOM 1504 C C . GLY A 1 192 ? 12.676 -0.561 -21.037 1.00 96.81 192 GLY A C 1
ATOM 1505 O O . GLY A 1 192 ? 12.590 -0.631 -19.812 1.00 96.81 192 GLY A O 1
ATOM 1506 N N . GLU A 1 193 ? 11.852 0.145 -21.798 1.00 97.94 193 GLU A N 1
ATOM 1507 C CA . GLU A 1 193 ? 10.793 0.998 -21.285 1.00 97.94 193 GLU A CA 1
ATOM 1508 C C . GLU A 1 193 ? 9.451 0.666 -21.946 1.00 97.94 193 GLU A C 1
ATOM 1510 O O . GLU A 1 193 ? 9.387 0.161 -23.076 1.00 97.94 193 GLU A O 1
ATOM 1515 N N . LYS A 1 194 ? 8.354 0.936 -21.238 1.00 98.50 194 LYS A N 1
ATOM 1516 C CA . LYS A 1 194 ? 7.002 0.857 -21.793 1.00 98.50 194 LYS A CA 1
ATOM 1517 C C . LYS A 1 194 ? 6.045 1.775 -21.038 1.00 98.5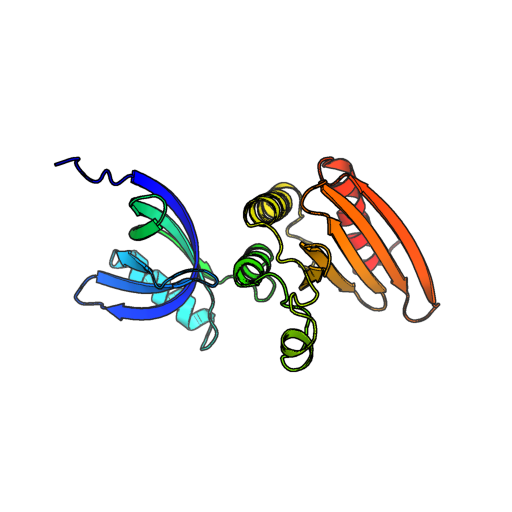0 194 LYS A C 1
ATOM 1519 O O . LYS A 1 194 ? 5.875 1.647 -19.830 1.00 98.50 194 LYS A O 1
ATOM 1524 N N . ALA A 1 195 ? 5.340 2.628 -21.775 1.00 98.56 195 ALA A N 1
ATOM 1525 C CA . ALA A 1 195 ? 4.188 3.347 -21.245 1.00 98.56 195 ALA A CA 1
ATOM 1526 C C . ALA A 1 195 ? 2.996 2.395 -21.055 1.00 98.56 195 ALA A C 1
ATOM 1528 O O . ALA A 1 195 ? 2.710 1.569 -21.930 1.00 98.56 195 ALA A O 1
ATOM 1529 N N . LEU A 1 196 ? 2.306 2.533 -19.927 1.00 98.50 196 LEU A N 1
ATOM 1530 C CA . LEU A 1 196 ? 1.166 1.721 -19.521 1.00 98.50 196 LEU A CA 1
ATOM 1531 C C . LEU A 1 196 ? -0.029 2.608 -19.159 1.00 98.50 196 LEU A C 1
ATOM 1533 O O . LEU A 1 196 ? 0.119 3.633 -18.492 1.00 98.50 196 LEU A O 1
ATOM 1537 N N . ASP A 1 197 ? -1.223 2.176 -19.545 1.00 98.31 197 ASP A N 1
ATOM 1538 C CA . ASP A 1 197 ? -2.487 2.689 -19.031 1.00 98.31 197 ASP A CA 1
ATOM 1539 C C . ASP A 1 197 ? -2.860 1.907 -17.766 1.00 98.31 197 ASP A C 1
ATOM 1541 O O . ASP A 1 197 ? -3.199 0.722 -17.805 1.00 98.31 197 ASP A O 1
ATOM 1545 N N . MET A 1 198 ? -2.801 2.564 -16.609 1.00 98.00 198 MET A N 1
ATOM 1546 C CA . MET A 1 198 ? -3.081 1.915 -15.327 1.00 98.00 198 MET A CA 1
ATOM 1547 C C . MET A 1 198 ? -4.569 1.742 -15.054 1.00 98.00 198 MET A C 1
ATOM 1549 O O . MET A 1 198 ? -4.945 1.064 -14.081 1.00 98.00 198 MET A O 1
ATOM 1553 N N . ASP A 1 199 ? -5.421 2.268 -15.935 1.00 97.81 199 ASP A N 1
ATOM 1554 C CA . ASP A 1 199 ? -6.821 1.910 -15.979 1.00 97.81 199 ASP A CA 1
ATOM 1555 C C . ASP A 1 199 ? -7.128 0.623 -16.747 1.00 97.81 199 ASP A C 1
ATOM 1557 O O . ASP A 1 199 ? -8.091 -0.059 -16.370 1.00 97.81 199 ASP A O 1
ATOM 1561 N N . ASP A 1 200 ? -6.277 0.209 -17.691 1.00 97.50 200 ASP A N 1
ATOM 1562 C CA . ASP A 1 200 ? -6.440 -1.041 -18.438 1.00 97.50 200 ASP A CA 1
ATOM 1563 C C . ASP A 1 200 ? -5.865 -2.255 -17.682 1.00 97.50 200 ASP A C 1
ATOM 1565 O O . ASP A 1 200 ? -4.664 -2.400 -17.448 1.00 97.50 200 ASP A O 1
ATOM 1569 N N . GLY A 1 201 ? -6.733 -3.213 -17.348 1.00 96.94 201 GLY A N 1
ATOM 1570 C CA . GLY A 1 201 ? -6.322 -4.487 -16.752 1.00 96.94 201 GLY A CA 1
ATOM 1571 C C . GLY A 1 201 ? -5.402 -5.330 -17.651 1.00 96.94 201 GLY A C 1
ATOM 1572 O O . GLY A 1 201 ? -4.714 -6.222 -17.154 1.00 96.94 201 GLY A O 1
ATOM 1573 N N . ASN A 1 202 ? -5.357 -5.089 -18.966 1.00 98.00 202 ASN A N 1
ATOM 1574 C CA . ASN A 1 202 ? -4.403 -5.762 -19.853 1.00 98.00 202 ASN A CA 1
ATOM 1575 C C . ASN A 1 202 ? -2.964 -5.304 -19.614 1.00 98.00 202 ASN A C 1
ATOM 1577 O O . ASN A 1 202 ? -2.065 -6.144 -19.646 1.00 98.00 202 ASN A O 1
ATOM 1581 N N . ASP A 1 203 ? -2.749 -4.028 -19.308 1.00 98.19 203 ASP A N 1
ATOM 1582 C CA . ASP A 1 203 ? -1.416 -3.502 -19.017 1.00 98.19 203 ASP A CA 1
ATOM 1583 C C . ASP A 1 203 ? -0.910 -3.988 -17.653 1.00 98.19 203 ASP A C 1
ATOM 1585 O O . ASP A 1 203 ? 0.256 -4.365 -17.522 1.00 98.19 203 ASP A O 1
ATOM 1589 N N . TRP A 1 204 ? -1.804 -4.160 -16.673 1.00 97.81 204 TRP A N 1
ATOM 1590 C CA . TRP A 1 204 ? -1.486 -4.874 -15.430 1.00 97.81 204 TRP A CA 1
ATOM 1591 C C . TRP A 1 204 ? -1.093 -6.337 -15.672 1.00 97.81 204 TRP A 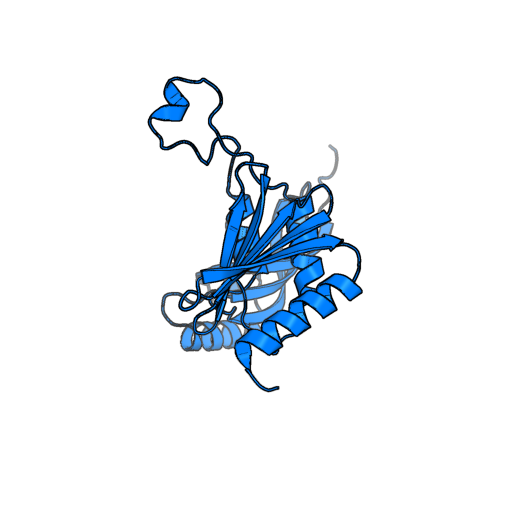C 1
ATOM 1593 O O . TRP A 1 204 ? -0.110 -6.827 -15.107 1.00 97.81 204 TRP A O 1
ATOM 1603 N N . LYS A 1 205 ? -1.825 -7.054 -16.536 1.00 97.62 205 LYS A N 1
ATOM 1604 C CA . LYS A 1 205 ? -1.479 -8.437 -16.915 1.00 97.62 205 LYS A CA 1
ATOM 1605 C C . LYS A 1 205 ? -0.153 -8.512 -17.664 1.00 97.62 205 LYS A C 1
ATOM 1607 O O . LYS A 1 205 ? 0.593 -9.475 -17.469 1.00 97.62 205 LYS A O 1
ATOM 1612 N N . TRP A 1 206 ? 0.137 -7.528 -18.511 1.00 98.25 206 TRP A N 1
ATOM 1613 C CA . TRP A 1 206 ? 1.416 -7.420 -19.199 1.00 98.25 206 TRP A CA 1
ATOM 1614 C C . TRP A 1 206 ? 2.555 -7.237 -18.189 1.00 98.25 206 TRP A C 1
ATOM 1616 O O . TRP A 1 206 ? 3.464 -8.065 -18.168 1.00 98.25 206 TRP A O 1
ATOM 1626 N N . ALA A 1 207 ? 2.450 -6.267 -17.273 1.00 97.62 207 ALA A N 1
ATOM 1627 C CA . ALA A 1 207 ? 3.464 -6.021 -16.243 1.00 97.62 207 ALA A CA 1
ATOM 1628 C C . ALA A 1 207 ? 3.688 -7.260 -15.359 1.00 97.62 207 ALA A C 1
ATOM 1630 O O . ALA A 1 207 ? 4.819 -7.672 -15.104 1.00 97.62 207 ALA A O 1
ATOM 1631 N N . ALA A 1 208 ? 2.606 -7.935 -14.962 1.00 96.88 208 ALA A N 1
ATOM 1632 C CA . ALA A 1 208 ? 2.685 -9.200 -14.240 1.00 96.88 208 ALA A CA 1
ATOM 1633 C C . ALA A 1 208 ? 3.401 -10.304 -15.039 1.00 96.88 208 ALA A C 1
ATOM 1635 O O . ALA A 1 208 ? 4.121 -11.119 -14.465 1.00 96.88 208 ALA A O 1
ATOM 1636 N N . THR A 1 209 ? 3.197 -10.361 -16.356 1.00 96.56 209 THR A N 1
ATOM 1637 C CA . THR A 1 209 ? 3.875 -11.326 -17.232 1.00 96.56 209 THR A CA 1
ATOM 1638 C C . THR A 1 209 ? 5.372 -11.044 -17.298 1.00 96.56 209 THR A C 1
ATOM 1640 O O . THR A 1 209 ? 6.160 -11.980 -17.166 1.00 96.56 209 THR A O 1
ATOM 1643 N N . GLU A 1 210 ? 5.773 -9.779 -17.417 1.00 96.69 210 GLU A N 1
ATOM 1644 C CA . GLU A 1 210 ? 7.188 -9.393 -17.400 1.00 96.69 210 GLU A CA 1
ATOM 1645 C C . GLU A 1 210 ? 7.846 -9.703 -16.052 1.00 96.69 210 GLU A C 1
ATOM 1647 O O . GLU A 1 210 ? 8.899 -10.339 -16.016 1.00 96.69 210 GLU A O 1
ATOM 1652 N N . LEU A 1 211 ? 7.190 -9.401 -14.926 1.00 96.62 211 LEU A N 1
ATOM 1653 C CA . LEU A 1 211 ? 7.693 -9.794 -13.602 1.00 96.62 211 LEU A CA 1
ATOM 1654 C C . LEU A 1 211 ? 7.921 -11.306 -13.490 1.00 96.62 211 LEU A C 1
ATOM 1656 O O . LEU A 1 211 ? 8.934 -11.732 -12.928 1.00 96.62 211 LEU A O 1
ATOM 1660 N N . ARG A 1 212 ? 7.024 -12.137 -14.043 1.00 95.00 212 ARG A N 1
ATOM 1661 C CA . ARG A 1 212 ? 7.226 -13.598 -14.085 1.00 95.00 212 ARG A CA 1
ATOM 1662 C C . ARG A 1 212 ? 8.418 -13.992 -14.948 1.00 95.00 212 ARG A C 1
ATOM 1664 O O . ARG A 1 212 ? 9.169 -14.875 -14.540 1.00 95.00 212 ARG A O 1
ATOM 1671 N N . ARG A 1 213 ? 8.616 -13.342 -16.100 1.00 93.25 213 ARG A N 1
ATOM 1672 C CA . ARG A 1 213 ? 9.784 -13.583 -16.964 1.00 93.25 213 ARG A CA 1
ATOM 1673 C C . ARG A 1 213 ? 11.087 -13.318 -16.220 1.00 93.25 213 ARG A C 1
ATOM 1675 O O . ARG A 1 213 ? 11.963 -14.179 -16.225 1.00 93.25 213 ARG A O 1
ATOM 1682 N N . PHE A 1 214 ? 11.174 -12.199 -15.503 1.00 92.31 214 PHE A N 1
ATOM 1683 C CA . PHE A 1 214 ? 12.351 -11.880 -14.693 1.00 92.31 214 PHE A CA 1
ATOM 1684 C C . PHE A 1 214 ? 12.522 -12.829 -13.496 1.00 92.31 214 PHE A C 1
ATOM 1686 O O . PHE A 1 214 ? 13.647 -13.165 -13.132 1.00 92.31 214 PHE A O 1
ATOM 1693 N N . SER A 1 215 ? 11.421 -13.304 -12.901 1.00 85.44 215 SER A N 1
ATOM 1694 C CA . SER A 1 215 ? 11.438 -14.172 -11.707 1.00 85.44 215 SER A CA 1
ATOM 1695 C C . SER A 1 215 ? 11.748 -15.639 -11.999 1.00 85.44 215 SER A C 1
ATOM 1697 O O . SER A 1 215 ? 12.182 -16.361 -11.104 1.00 85.44 215 SER A O 1
ATOM 1699 N N . GLY A 1 216 ? 11.481 -16.101 -13.221 1.00 73.94 216 GLY A N 1
ATOM 1700 C CA . GLY A 1 216 ? 11.447 -17.523 -13.556 1.00 73.94 216 GLY A CA 1
ATOM 1701 C C . GLY A 1 216 ? 12.174 -17.906 -14.836 1.00 73.94 216 GLY A C 1
ATOM 1702 O O . GLY A 1 216 ? 11.910 -19.003 -15.312 1.00 73.94 216 GLY A O 1
ATOM 1703 N N . GLY A 1 217 ? 13.035 -17.031 -15.377 1.00 59.16 217 GLY A N 1
ATOM 1704 C CA . GLY A 1 217 ? 13.757 -17.173 -16.650 1.00 59.16 217 GLY A CA 1
ATOM 1705 C C . GLY A 1 217 ? 13.717 -18.563 -17.294 1.00 59.16 217 GLY A C 1
ATOM 1706 O O . GLY A 1 217 ? 14.610 -19.364 -17.052 1.00 59.16 217 GLY A O 1
ATOM 1707 N N . MET A 1 218 ? 12.672 -18.817 -18.088 1.00 40.31 218 MET A N 1
ATOM 1708 C CA . MET A 1 218 ? 12.490 -19.876 -19.096 1.00 40.31 218 MET A CA 1
ATOM 1709 C C . MET A 1 218 ? 11.217 -19.478 -19.877 1.00 40.31 218 MET A C 1
ATOM 171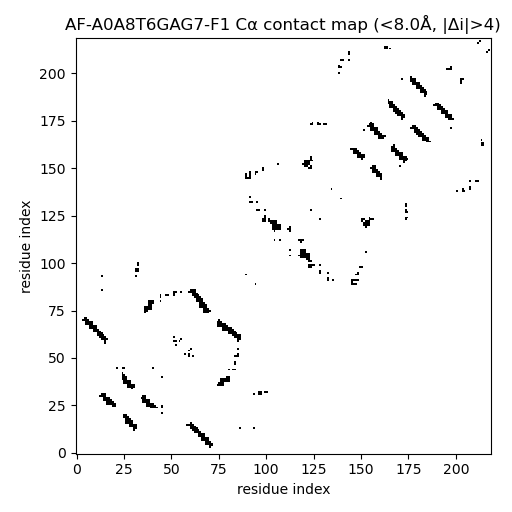1 O O . MET A 1 218 ? 10.173 -19.272 -19.260 1.00 40.31 218 MET A O 1
ATOM 1715 N N . ASN A 1 219 ? 11.192 -19.285 -21.196 1.00 37.34 219 ASN A N 1
ATOM 1716 C CA . ASN A 1 219 ? 12.111 -19.629 -22.286 1.00 37.34 219 ASN A CA 1
ATOM 1717 C C . ASN A 1 219 ? 12.437 -18.409 -23.147 1.00 37.34 219 ASN A C 1
ATOM 1719 O O . ASN A 1 219 ? 11.524 -17.567 -23.309 1.00 37.34 219 ASN A O 1
#

Mean predicted aligned error: 5.92 Å

pLDDT: mean 91.36, std 12.03, range [37.34, 98.69]

Radius of gyration: 20.33 Å; Cα contacts (8 Å, |Δi|>4): 419; chains: 1; bounding box: 54×50×54 Å

Solvent-accessible surface area (backbone atoms only — not comparable to full-atom values): 12056 Å² total; per-residue (Å²): 134,85,79,85,67,71,46,79,43,79,44,78,44,43,26,36,76,80,46,78,39,79,88,77,34,28,33,35,36,37,35,64,56,72,70,73,29,47,32,42,37,56,72,69,51,50,53,49,50,54,52,42,42,65,73,48,45,98,78,34,38,33,37,41,31,28,35,30,36,24,48,94,87,42,76,65,30,32,72,38,70,77,48,77,43,73,53,59,97,50,37,58,55,58,43,49,38,45,48,62,71,52,48,71,24,64,66,30,60,85,73,53,41,76,77,65,80,63,34,47,26,38,40,43,50,71,65,32,46,51,50,51,41,50,46,44,74,76,64,53,64,88,90,57,85,70,38,51,70,42,78,33,60,88,22,23,38,34,33,36,44,80,38,93,58,33,47,35,39,36,39,31,41,45,89,79,38,40,28,44,35,38,37,36,32,76,84,81,69,48,67,53,75,46,82,35,51,67,80,42,69,64,46,46,52,48,53,55,50,52,55,46,47,61,70,56,77,76,133

Sequence (219 aa):
MAATTRTKKRVNLRGSVSEIDKNASSFQLQPIHGDEVRVSASKGVLDELNRVLKEGGDNARLLVKGVGVYRYNELEYLMQVDAISLIAPLDIAAQLDALRNLKDGWADGVQHARDWGNGYGKAPSHEGLDWLAGKFVREYPSDLPLPRAYPTPEGGVQLEWRIGRHDISLEVAIESHCGEWNWVDLNSEEEGEKALDMDDGNDWKWAATELRRFSGGMN

Foldseek 3Di:
DDPQDKDKDKDKFKADWPADDPPQQWTWGDGLDDDIAIERHDPVRVVVVVVQCVVQDPPWMKIWIAMFIDTPNHTHHGPDTPDIHTDDPQLPLSLLNNLVPDAFQNPDDPVPCVPPVGHFAHRADPVLSVVVNVLCVPQPDPVFDHFRWDADRLNWIKTWDDFPQKTWIWTAPSVQQKIKIKMARNPPRDIDIDIDRNVDSVSSVVVNVVRCCSNPVDD